Protein 5BRA (pdb70)

Organism: Brucella anthropi (strain ATCC 49188 / DSM 6882 / CCUG 24695 / JCM 21032 / LMG 3331 / NBRC 15819 / NCTC 12168 / Alc 37) (NCBI:txid439375)

Solvent-accessible surface area: 12702 Å² total

Nearest PDB structures (foldseek):
  3d02-assembly1_A  TM=9.211E-01  e=1.449E-25  Klebsiella pneumoniae subsp. pneumoniae MGH 78578
  7e7m-assembly4_D  TM=8.567E-01  e=1.282E-12  Streptococcus agalactiae
  3l49-assembly1_A  TM=7.925E-01  e=1.539E-12  Cereibacter sphaer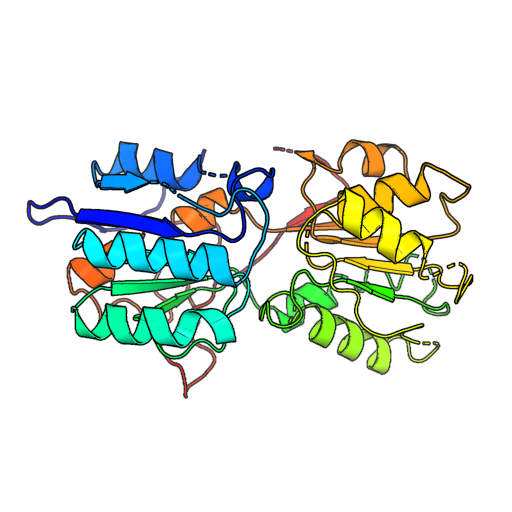oides 2.4.1
  4ry8-assembly1_C  TM=7.746E-01  e=5.521E-12  Pseudothermotoga lettingae TMO
  4ry8-assembly1_A  TM=8.017E-01  e=3.425E-11  Pseudothermotoga lettingae TMO

Secondary structure (DSSP, 8-state):
----SS------SS---EEEEE-S-TTSHHHH--HHHHHHHHHH--EE----SS--HHHHHHHHHHHHHHT-SEEEE--S-HHHHHHHHHHHHHTT-EEEEES-TT--SSSEEEESS-HHHHHHH--HHHH----S-BEEEESSS--S---HHHHHHHHHHHH----BSSSPEE-TT-HHHHHHHHHH---STT--EEEE---HHHHHHHHHHSSS-TTTSEEEEE--HHHHHHHHHTTS--EEEE--HHHHHH---HHHHHTT-TTTSSTT----STT-SS-B---SS-TTEEE----EEESS---

Foldseek 3Di:
DFDCPFFDDLQDDPDAFAEEEEEQADDDDQVVLLLQQVVLCVVHVHNYGDYHNAGDLVRSQVVLVVVLVVLGAEYEYAHLAQVSNLVSLQVCVVSVHAYEYELQQVRDSHLFYEYQADLLVQLCVLCVQCVLPLAWEEAEEDAHVRRNSLVSVVSNQVNSVVPRVNYHPDDYHHQNLDLVSLQVVVVVVVVRPTAQEYEYEHVNLLNQLVVQVPDDDQSRHEYEYADACVRHVVSLVVSSYPKHKFASVSLVSNVVVSSCVVVVVSVQQFFQRQRRGVSRGTWDQPDPVRRSYIDHHDIDMDSPRPD

InterPro domains:
  IPR025997 Periplasmic binding protein [PF13407] (45-301)
  IPR028082 Periplasmic binding protein-like I [SSF53822] (41-348)
  IPR050555 Bacterial Solute-Binding Protein 2 [PTHR30036] (1-345)

Sequence (307 aa):
TSKINKELITTANDKKYTIATVVKVDGIAWFDRRDGVDQFKADTGNDVWVGPSQADAAAQVQIVENLIAQGVDAIAIVPFSVEAVEPVLKKARERGIVVISHEASNIQNVDYDIEAFDNKAYGANLKELGKSGGKGKYVTTVGSLTSKSQEWIDGAVEYQKANFPESEATGRLETYDDANTDYNKLKEATAYPDITGILGAPPTSAGAGRLIAEGGLKGKVFFAGTGLVSVAGEYIKNDDVQYIQFWDPAVAGYANLAVAALEKKNDQIKAGLNLGLPGYESLLAPDAAKPNLLYGAGWVGVTKEND

Radius of gyration: 19.6 Å; Cα contacts (8 Å, |Δi|>4): 686; chains: 1; bounding box: 40×60×36 Å

Structure (mmCIF, N/CA/C/O backbone):
data_5BRA
#
_entry.id   5BRA
#
_cell.length_a   81.204
_cell.length_b   81.204
_cell.length_c   103.629
_cell.angle_alpha   90.000
_cell.angle_beta   90.000
_cell.angle_gamma   90.000
#
_symmetry.space_group_name_H-M   'P 41 21 2'
#
loop_
_entity.id
_entity.type
_entity.pdbx_description
1 polymer 'Putative periplasmic binding protein with substrate ribose'
2 water water
#
loop_
_atom_site.group_PDB
_atom_site.id
_atom_site.type_symbol
_atom_site.label_atom_id
_atom_site.label_alt_id
_atom_site.label_comp_id
_atom_site.label_asym_id
_atom_site.label_entity_id
_atom_site.label_seq_id
_atom_site.pdbx_PDB_ins_code
_atom_site.Cartn_x
_atom_site.Cartn_y
_atom_site.Cartn_z
_atom_site.occupancy
_atom_site.B_iso_or_equiv
_atom_site.auth_seq_id
_atom_site.auth_comp_id
_atom_site.auth_asym_id
_atom_site.auth_atom_id
_atom_site.pdbx_PDB_model_num
ATOM 1 N N . THR A 1 29 ? -22.619 28.123 9.003 1.00 53.12 27 THR A N 1
ATOM 2 C CA . THR A 1 29 ? -21.997 26.913 8.455 1.00 51.19 27 THR A CA 1
ATOM 3 C C . THR A 1 29 ? -20.842 27.234 7.551 1.00 45.12 27 THR A C 1
ATOM 4 O O . THR A 1 29 ? -19.997 26.391 7.277 1.00 48.79 27 THR A O 1
ATOM 8 N N . SER A 1 30 ? -20.847 28.457 7.052 1.00 36.34 28 SER A N 1
ATOM 9 C CA . SER A 1 30 ? -19.689 29.010 6.406 1.00 36.98 28 SER A CA 1
ATOM 10 C C . SER A 1 30 ? -18.921 29.801 7.466 1.00 53.32 28 SER A C 1
ATOM 11 O O . SER A 1 30 ? -19.497 30.656 8.143 1.00 55.86 28 SER A O 1
ATOM 14 N N . LYS A 1 31 ? -17.634 29.492 7.632 1.00 62.89 29 LYS A N 1
ATOM 15 C CA . LYS A 1 31 ? -16.792 30.156 8.634 1.00 61.15 29 LYS A CA 1
ATOM 16 C C . LYS A 1 31 ? -16.316 31.544 8.204 1.00 68.76 29 LYS A C 1
ATOM 17 O O . LYS A 1 31 ? -15.439 31.686 7.346 1.00 60.63 29 LYS A O 1
ATOM 23 N N . ILE A 1 32 ? -16.869 32.560 8.856 1.00 78.10 30 ILE A N 1
ATOM 24 C CA . ILE A 1 32 ? -16.798 33.935 8.376 1.00 79.10 30 ILE A CA 1
ATOM 25 C C . ILE A 1 32 ? -15.802 34.828 9.110 1.00 84.20 30 ILE A C 1
ATOM 26 O O . ILE A 1 32 ? -15.783 36.039 8.896 1.00 88.01 30 ILE A O 1
ATOM 31 N N . ASN A 1 33 ? -14.979 34.214 9.956 1.00 79.92 31 ASN A N 1
ATOM 32 C CA . ASN A 1 33 ? -14.031 34.901 10.841 1.00 68.58 31 ASN A CA 1
ATOM 33 C C . ASN A 1 33 ? -13.208 36.014 10.195 1.00 62.42 31 ASN A C 1
ATOM 34 O O . ASN A 1 33 ? -13.495 37.192 10.389 1.00 74.73 31 ASN A O 1
ATOM 39 N N . LYS A 1 34 ? -12.175 35.667 9.444 1.00 51.88 32 LYS A N 1
ATOM 40 C CA . LYS A 1 34 ? -11.608 36.653 8.543 1.00 45.05 32 LYS A CA 1
ATOM 41 C C . LYS A 1 34 ? -12.710 36.941 7.543 1.00 54.41 32 LYS A C 1
ATOM 42 O O . LYS A 1 34 ? -13.510 36.062 7.241 1.00 80.46 32 LYS A O 1
ATOM 44 N N . GLU A 1 35 ? -12.790 38.166 7.057 1.00 39.23 33 GLU A N 1
ATOM 45 C CA . GLU A 1 35 ? -13.796 38.519 6.067 1.00 34.28 33 GLU A CA 1
ATOM 46 C C . GLU A 1 35 ? -13.431 39.898 5.577 1.00 46.08 33 GLU A C 1
ATOM 47 O O . GLU A 1 35 ? -12.402 40.425 5.977 1.00 69.58 33 GLU A O 1
ATOM 49 N N . LEU A 1 36 ? -14.244 40.506 4.727 1.00 45.69 34 LEU A N 1
ATOM 50 C CA . LEU A 1 36 ? -13.869 41.820 4.217 1.00 51.29 34 LEU A CA 1
ATOM 51 C C . LEU A 1 36 ? -14.890 42.951 4.426 1.00 66.88 34 LEU A C 1
ATOM 52 O O . LEU A 1 36 ? -15.586 43.048 5.457 1.00 49.87 34 LEU A O 1
ATOM 57 N N . ILE A 1 37 ? -14.935 43.845 3.445 1.00 72.40 35 ILE A N 1
ATOM 58 C CA . ILE A 1 37 ? -15.998 44.820 3.398 1.00 59.33 35 ILE A CA 1
ATOM 59 C C . ILE A 1 37 ? -16.724 44.617 2.064 1.00 60.46 35 ILE A C 1
ATOM 60 O O . ILE A 1 37 ? -16.221 44.857 0.960 1.00 49.92 35 ILE A O 1
ATOM 65 N N . THR A 1 38 ? -17.891 44.014 2.232 1.00 58.63 36 THR A N 1
ATOM 66 C CA . THR A 1 38 ? -18.903 43.837 1.221 1.00 47.98 36 THR A CA 1
ATOM 67 C C . THR A 1 38 ? -20.034 44.706 1.690 1.00 60.45 36 THR A C 1
ATOM 68 O O . THR A 1 38 ? -21.136 44.222 1.912 1.00 67.22 36 THR A O 1
ATOM 72 N N . THR A 1 39 ? -19.761 45.986 1.879 1.00 64.75 37 THR A N 1
ATOM 73 C CA . THR A 1 39 ? -20.616 46.788 2.739 1.00 58.92 37 THR A CA 1
ATOM 74 C C . THR A 1 39 ? -21.281 47.964 2.070 1.00 63.59 37 THR A C 1
ATOM 75 O O . THR A 1 39 ? -20.802 48.452 1.037 1.00 64.12 37 THR A O 1
ATOM 79 N N . ALA A 1 40 ? -22.395 48.396 2.670 1.00 64.10 38 ALA A N 1
ATOM 80 C CA . ALA A 1 40 ? -22.866 49.769 2.522 1.00 66.86 38 ALA A CA 1
ATOM 81 C C . ALA A 1 40 ? -23.351 50.053 1.078 1.00 64.39 38 ALA A C 1
ATOM 82 O O . ALA A 1 40 ? -23.291 49.136 0.247 1.00 69.16 38 ALA A O 1
ATOM 84 N N . ASN A 1 41 ? -23.863 51.249 0.734 1.00 51.02 39 ASN A N 1
ATOM 85 C CA . ASN A 1 41 ? -24.079 52.430 1.569 1.00 45.72 39 ASN A CA 1
ATOM 86 C C . ASN A 1 41 ? -25.342 53.193 1.202 1.00 60.56 39 ASN A C 1
ATOM 87 O O . ASN A 1 41 ? -25.415 53.687 0.079 1.00 81.17 39 ASN A O 1
ATOM 89 N N . ASP A 1 42 ? -26.360 53.252 2.067 1.00 54.39 40 ASP A N 1
ATOM 90 C CA . ASP A 1 42 ? -26.570 52.325 3.177 1.00 57.00 40 ASP A CA 1
ATOM 91 C C . ASP A 1 42 ? -27.413 51.093 2.742 1.00 68.51 40 ASP A C 1
ATOM 92 O O . ASP A 1 42 ? -28.056 50.436 3.573 1.00 58.73 40 ASP A O 1
ATOM 94 N N . LYS A 1 43 ? -27.343 50.777 1.442 1.00 64.15 41 LYS A N 1
ATOM 95 C CA . LYS A 1 43 ? -28.289 49.920 0.707 1.00 47.85 41 LYS A CA 1
ATOM 96 C C . LYS A 1 43 ? -28.134 48.402 0.826 1.00 47.53 41 LYS A C 1
ATOM 97 O O . LYS A 1 43 ? -27.024 47.894 0.980 1.00 57.31 41 LYS A O 1
ATOM 103 N N . LYS A 1 44 ? -29.263 47.691 0.732 1.00 42.15 42 LYS A N 1
ATOM 104 C CA . LYS A 1 44 ? -29.291 46.242 0.469 1.00 40.54 42 LYS A CA 1
ATOM 105 C C . LYS A 1 44 ? -29.688 45.911 -0.999 1.00 61.16 42 LYS A C 1
ATOM 106 O O . LYS A 1 44 ? -30.546 46.580 -1.585 1.00 56.12 42 LYS A O 1
ATOM 112 N N . TYR A 1 45 ? -29.065 44.871 -1.571 1.00 58.42 43 TYR A N 1
ATOM 113 C CA . TYR A 1 45 ? -29.262 44.468 -2.978 1.00 44.23 43 TYR A CA 1
ATOM 114 C C . TYR A 1 45 ? -30.005 43.126 -3.128 1.00 43.70 43 TYR A C 1
ATOM 115 O O . TYR A 1 45 ? -29.970 42.283 -2.228 1.00 36.31 43 TYR A O 1
ATOM 124 N N . THR A 1 46 ? -30.662 42.934 -4.272 1.00 38.33 44 THR A N 1
ATOM 125 C CA . THR A 1 46 ? -31.415 41.708 -4.564 1.00 34.46 44 THR A CA 1
ATOM 126 C C . THR A 1 46 ? -30.657 40.783 -5.512 1.00 35.02 44 THR A C 1
ATOM 127 O O . THR A 1 46 ? -30.531 41.088 -6.697 1.00 29.72 44 THR A O 1
ATOM 131 N N . ILE A 1 47 ? -30.173 39.652 -4.992 1.00 39.98 45 ILE A N 1
ATOM 132 C CA . ILE A 1 47 ? -29.252 38.785 -5.732 1.00 38.08 45 ILE A CA 1
ATOM 133 C C . ILE A 1 47 ? -29.635 37.314 -5.747 1.00 37.33 45 ILE A C 1
ATOM 134 O O . ILE A 1 47 ? -29.592 36.629 -4.727 1.00 37.97 45 ILE A O 1
ATOM 139 N N . ALA A 1 48 ? -29.950 36.821 -6.935 1.00 29.14 46 ALA A N 1
ATOM 140 C CA . ALA A 1 48 ? -30.420 35.458 -7.077 1.00 27.77 46 ALA A CA 1
ATOM 141 C C . ALA A 1 48 ? -29.292 34.515 -7.451 1.00 34.93 46 ALA A C 1
ATOM 142 O O . ALA A 1 48 ? -28.436 34.837 -8.278 1.00 43.37 46 ALA A O 1
ATOM 144 N N . THR A 1 49 ? -29.304 33.341 -6.842 1.00 25.71 47 THR A N 1
ATOM 145 C CA . THR A 1 49 ? -28.346 32.329 -7.191 1.00 28.00 47 THR A CA 1
ATOM 146 C C . THR A 1 49 ? -29.023 31.239 -8.010 1.00 37.65 47 THR A C 1
ATOM 147 O O . THR A 1 49 ? -29.916 30.531 -7.529 1.00 35.02 47 THR A O 1
ATOM 151 N N . VAL A 1 50 ? -28.584 31.130 -9.261 1.00 36.33 48 VAL A N 1
ATOM 152 C CA . VAL A 1 50 ? -29.151 30.200 -10.226 1.00 25.09 48 VAL A CA 1
ATOM 153 C C . VAL A 1 50 ? -28.269 29.000 -10.403 1.00 23.63 48 VAL A C 1
ATOM 154 O O . VAL A 1 50 ? -27.149 29.131 -10.872 1.00 38.50 48 VAL A O 1
ATOM 158 N N . VAL A 1 51 ? -28.775 27.826 -10.054 1.00 18.28 49 VAL A N 1
ATOM 159 C CA . VAL A 1 51 ? -27.941 26.633 -10.004 1.00 16.67 49 VAL A CA 1
ATOM 160 C C . VAL A 1 51 ? -28.385 25.536 -10.964 1.00 16.38 49 VAL A C 1
ATOM 161 O O . VAL A 1 51 ? -29.486 25.594 -11.488 1.00 22.30 49 VAL A O 1
ATOM 165 N N . LYS A 1 52 ? -27.522 24.546 -11.189 1.00 16.13 50 LYS A N 1
ATOM 166 C CA . LYS A 1 52 ? -27.778 23.456 -12.140 1.00 17.16 50 LYS A CA 1
ATOM 167 C C . LYS A 1 52 ? -29.127 22.764 -11.942 1.00 23.23 50 LYS A C 1
ATOM 168 O O . LYS A 1 52 ? -29.859 22.515 -12.902 1.00 27.62 50 LYS A O 1
ATOM 174 N N . VAL A 1 53 ? -29.441 22.468 -10.686 1.00 28.71 51 VAL A N 1
ATOM 175 C CA . VAL A 1 53 ? -30.628 21.707 -10.309 1.00 34.16 51 VAL A CA 1
ATOM 176 C C . VAL A 1 53 ? -30.930 21.855 -8.819 1.00 33.06 51 VAL A C 1
ATOM 177 O O . VAL A 1 53 ? -30.032 21.760 -7.984 1.00 19.84 51 VAL A O 1
ATOM 181 N N . ASP A 1 54 ? -32.191 22.098 -8.481 1.00 34.45 52 ASP A N 1
ATOM 182 C CA . ASP A 1 54 ? -32.562 22.199 -7.079 1.00 34.68 52 ASP A CA 1
ATOM 183 C C . ASP A 1 54 ? -33.132 20.866 -6.612 1.00 37.18 52 ASP A C 1
ATOM 184 O O . ASP A 1 54 ? -34.194 20.461 -7.060 1.00 51.29 52 ASP A O 1
ATOM 189 N N . GLY A 1 55 ? -32.429 20.169 -5.730 1.00 28.58 53 GLY A N 1
ATOM 190 C CA . GLY A 1 55 ? -32.829 18.815 -5.409 1.00 25.53 53 GLY A CA 1
ATOM 191 C C . GLY A 1 55 ? -31.777 17.922 -4.782 1.00 34.99 53 GLY A C 1
ATOM 192 O O . GLY A 1 55 ? -32.114 16.951 -4.108 1.00 52.68 53 GLY A O 1
ATOM 193 N N . ILE A 1 56 ? -30.505 18.231 -4.985 1.00 23.15 54 ILE A N 1
ATOM 194 C CA . ILE A 1 56 ? -29.470 17.305 -4.556 1.00 27.17 54 ILE A CA 1
ATOM 195 C C . ILE A 1 56 ? -28.458 17.911 -3.615 1.00 29.90 54 ILE A C 1
ATOM 196 O O . ILE A 1 56 ? -28.287 19.128 -3.567 1.00 27.98 54 ILE A O 1
ATOM 201 N N . ALA A 1 57 ? -27.776 17.024 -2.899 1.00 35.68 55 ALA A N 1
ATOM 202 C CA . ALA A 1 57 ? -26.904 17.373 -1.789 1.00 34.93 55 ALA A CA 1
ATOM 203 C C . ALA A 1 57 ? -26.040 18.593 -2.055 1.00 45.29 55 ALA A C 1
ATOM 204 O O . ALA A 1 57 ? -25.942 19.479 -1.212 1.00 49.95 55 ALA A O 1
ATOM 206 N N . TRP A 1 58 ? -25.424 18.634 -3.230 1.00 39.27 56 TRP A N 1
ATOM 207 C CA . TRP A 1 58 ? -24.500 19.706 -3.572 1.00 26.34 56 TRP A CA 1
ATOM 208 C C . TRP A 1 58 ? -25.131 21.067 -3.381 1.00 26.25 56 TRP A C 1
ATOM 209 O O . TRP A 1 58 ? -24.580 21.937 -2.722 1.00 32.75 56 TRP A O 1
ATOM 220 N N . PHE A 1 59 ? -26.305 21.255 -3.952 1.00 20.55 57 PHE A N 1
ATOM 221 C CA . PHE A 1 59 ? -26.857 22.584 -3.953 1.00 18.38 57 PHE A CA 1
ATOM 222 C C . PHE A 1 59 ? -27.723 22.812 -2.752 1.00 23.54 57 PHE A C 1
ATOM 223 O O . PHE A 1 59 ? -28.021 23.957 -2.415 1.00 27.27 57 PHE A O 1
ATOM 231 N N . ASP A 1 60 ? -28.096 21.741 -2.068 1.00 21.32 58 ASP A N 1
ATOM 232 C CA . ASP A 1 60 ? -28.694 21.953 -0.766 1.00 23.45 58 ASP A CA 1
ATOM 233 C C . ASP A 1 60 ? -27.617 22.622 0.069 1.00 28.04 58 ASP A C 1
ATOM 234 O O . ASP A 1 60 ? -27.853 23.657 0.688 1.00 28.35 58 ASP A O 1
ATOM 239 N N . ARG A 1 61 ? -26.419 22.047 0.026 1.00 30.45 59 ARG A N 1
ATOM 240 C CA . ARG A 1 61 ? -25.266 22.547 0.771 1.00 27.90 59 ARG A CA 1
ATOM 241 C C . ARG A 1 61 ? -24.899 23.969 0.396 1.00 28.00 59 ARG A C 1
ATOM 242 O O . ARG A 1 61 ? -24.484 24.745 1.251 1.00 24.92 59 ARG A O 1
ATOM 258 N N . ARG A 1 63 ? -27.151 26.016 -0.604 1.00 42.76 61 ARG A N 1
ATOM 259 C CA . ARG A 1 63 ? -28.267 26.829 -0.116 1.00 46.67 61 ARG A CA 1
ATOM 260 C C . ARG A 1 63 ? -28.011 27.323 1.298 1.00 42.47 61 ARG A C 1
ATOM 261 O O . ARG A 1 63 ? -28.336 28.464 1.616 1.00 52.78 61 ARG A O 1
ATOM 269 N N . ASP A 1 64 ? -27.422 26.476 2.140 1.00 28.99 62 ASP A N 1
ATOM 270 C CA . ASP A 1 64 ? -27.061 26.906 3.487 1.00 30.88 62 ASP A CA 1
ATOM 271 C C . ASP A 1 64 ? -26.163 28.125 3.372 1.00 41.57 62 ASP A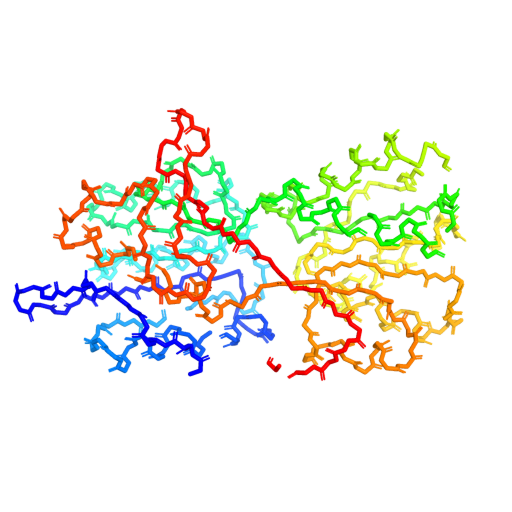 C 1
ATOM 272 O O . ASP A 1 64 ? -26.373 29.121 4.059 1.00 62.40 62 ASP A O 1
ATOM 277 N N . GLY A 1 65 ? -25.196 28.056 2.462 1.00 36.04 63 GLY A N 1
ATOM 278 C CA . GLY A 1 65 ? -24.327 29.180 2.168 1.00 33.35 63 GLY A CA 1
ATOM 279 C C . GLY A 1 65 ? -25.037 30.472 1.800 1.00 30.07 63 GLY A C 1
ATOM 280 O O . GLY A 1 65 ? -24.845 31.484 2.462 1.00 22.19 63 GLY A O 1
ATOM 281 N N . VAL A 1 66 ? -25.852 30.443 0.748 1.00 37.60 64 VAL A N 1
ATOM 282 C CA . VAL A 1 66 ? -26.586 31.633 0.302 1.00 38.79 64 VAL A CA 1
ATOM 283 C C . VAL A 1 66 ? -27.476 32.216 1.386 1.00 40.34 64 VAL A C 1
ATOM 284 O O . VAL A 1 66 ? -27.604 33.431 1.523 1.00 42.45 64 VAL A O 1
ATOM 288 N N . ASP A 1 67 ? -28.094 31.340 2.160 1.00 41.75 65 ASP A N 1
ATOM 289 C CA . ASP A 1 67 ? -28.986 31.792 3.206 1.00 48.01 65 ASP A CA 1
ATOM 290 C C . ASP A 1 67 ? -28.208 32.470 4.341 1.00 44.93 65 ASP A C 1
ATOM 291 O O . ASP A 1 67 ? -28.550 33.580 4.732 1.00 39.03 65 ASP A O 1
ATOM 296 N N . GLN A 1 68 ? -27.150 31.834 4.841 1.00 42.33 66 GLN A N 1
ATOM 297 C CA . GLN A 1 68 ? -26.269 32.476 5.829 1.00 35.44 66 GLN A CA 1
ATOM 298 C C . GLN A 1 68 ? -25.811 33.855 5.372 1.00 44.12 66 GLN A C 1
ATOM 299 O O . GLN A 1 68 ? -25.686 34.770 6.172 1.00 56.86 66 GLN A O 1
ATOM 305 N N . PHE A 1 69 ? -25.559 34.001 4.082 1.00 40.04 67 PHE A N 1
ATOM 306 C CA . PHE A 1 69 ? -25.163 35.285 3.537 1.00 36.48 67 PHE A CA 1
ATOM 307 C C . PHE A 1 69 ? -26.268 36.285 3.781 1.00 38.03 67 PHE A C 1
ATOM 308 O O . PHE A 1 69 ? -25.990 37.446 4.069 1.00 44.59 67 PHE A O 1
ATOM 316 N N . LYS A 1 70 ? -27.519 35.830 3.672 1.00 37.30 68 LYS A N 1
ATOM 317 C CA . LYS A 1 70 ? -28.686 36.704 3.869 1.00 41.83 68 LYS A CA 1
ATOM 318 C C . LYS A 1 70 ? -28.814 37.130 5.331 1.00 42.16 68 LYS A C 1
ATOM 319 O O . LYS A 1 70 ? -29.096 38.288 5.630 1.00 46.87 68 LYS A O 1
ATOM 325 N N . ALA A 1 71 ? -28.605 36.183 6.237 1.00 36.72 69 ALA A N 1
ATOM 326 C CA . ALA A 1 71 ? -28.476 36.487 7.658 1.00 37.20 69 ALA A CA 1
ATOM 327 C C . ALA A 1 71 ? -27.443 37.594 7.924 1.00 49.40 69 ALA A C 1
ATOM 328 O O . ALA A 1 71 ? -27.749 38.604 8.556 1.00 68.04 69 ALA A O 1
ATOM 330 N N . ASP A 1 72 ? -26.230 37.407 7.422 1.00 41.98 70 ASP A N 1
ATOM 331 C CA . ASP A 1 72 ? -25.117 38.285 7.750 1.00 50.59 70 ASP A CA 1
ATOM 332 C C . ASP A 1 72 ? -25.109 39.612 6.999 1.00 47.29 70 ASP A C 1
ATOM 333 O O . ASP A 1 72 ? -24.242 40.455 7.250 1.00 46.59 70 ASP A O 1
ATOM 338 N N . THR A 1 73 ? -26.052 39.799 6.077 1.00 41.46 71 THR A N 1
ATOM 339 C CA . THR A 1 73 ? -26.031 40.990 5.224 1.00 46.72 71 THR A CA 1
ATOM 340 C C . THR A 1 73 ? -27.393 41.650 5.047 1.00 47.00 71 THR A C 1
ATOM 341 O O . THR A 1 73 ? -27.471 42.852 4.811 1.00 64.63 71 THR A O 1
ATOM 345 N N . GLY A 1 74 ? -28.463 40.871 5.135 1.00 38.83 72 GLY A N 1
ATOM 346 C CA . GLY A 1 74 ? -29.796 41.414 4.957 1.00 33.82 72 GLY A CA 1
ATOM 347 C C . GLY A 1 74 ? -30.107 41.790 3.522 1.00 41.47 72 GLY A C 1
ATOM 348 O O . GLY A 1 74 ? -31.024 42.572 3.251 1.00 49.91 72 GLY A O 1
ATOM 349 N N . ASN A 1 75 ? -29.334 41.234 2.596 1.00 42.85 73 ASN A N 1
ATOM 350 C CA . ASN A 1 75 ? -29.608 41.397 1.175 1.00 40.55 73 ASN A CA 1
ATOM 351 C C . ASN A 1 75 ? -30.675 40.417 0.716 1.00 49.63 73 ASN A C 1
ATOM 352 O O . ASN A 1 75 ? -30.797 39.329 1.275 1.00 44.24 73 ASN A O 1
ATOM 357 N N . ASP A 1 76 ? -31.442 40.795 -0.302 1.00 57.67 74 ASP A N 1
ATOM 358 C CA . ASP A 1 76 ? -32.477 39.908 -0.809 1.00 59.90 74 ASP A CA 1
ATOM 359 C C . ASP A 1 76 ? -31.889 38.839 -1.716 1.00 56.57 74 ASP A C 1
ATOM 360 O O . ASP A 1 76 ? -31.893 38.964 -2.941 1.00 59.90 74 ASP A O 1
ATOM 365 N N . VAL A 1 77 ? -31.396 37.778 -1.093 1.00 44.92 75 VAL A N 1
ATOM 366 C CA . VAL A 1 77 ? -30.793 36.692 -1.816 1.00 38.16 75 VAL A CA 1
ATOM 367 C C . VAL A 1 77 ? -31.611 35.427 -1.637 1.00 41.20 75 VAL A C 1
ATOM 368 O O . VAL A 1 77 ? -32.313 35.273 -0.635 1.00 44.36 75 VAL A O 1
ATOM 372 N N . TRP A 1 78 ? -31.531 34.549 -2.635 1.00 38.72 76 TRP A N 1
ATOM 373 C CA . TRP A 1 78 ? -32.121 33.223 -2.570 1.00 31.16 76 TRP A CA 1
ATOM 374 C C . TRP A 1 78 ? -31.587 32.348 -3.692 1.00 36.15 76 TRP A C 1
ATOM 375 O O . TRP A 1 78 ? -30.947 32.832 -4.631 1.00 36.48 76 TRP A O 1
ATOM 394 N N . VAL A 1 80 ? -32.340 29.374 -6.658 1.00 24.97 78 VAL A N 1
ATOM 395 C CA . VAL A 1 80 ? -33.358 28.775 -7.520 1.00 23.63 78 VAL A CA 1
ATOM 396 C C . VAL A 1 80 ? -32.744 27.925 -8.629 1.00 25.40 78 VAL A C 1
ATOM 397 O O . VAL A 1 80 ? -31.666 28.229 -9.144 1.00 36.47 78 VAL A O 1
ATOM 401 N N . GLY A 1 81 ? -33.424 26.843 -8.978 1.00 18.38 79 GLY A N 1
ATOM 402 C CA . GLY A 1 81 ? -32.938 25.954 -10.014 1.00 19.82 79 GLY A CA 1
ATOM 403 C C . GLY A 1 81 ? -34.035 25.060 -10.559 1.00 26.11 79 GLY A C 1
ATOM 404 O O . GLY A 1 81 ? -35.126 25.014 -10.009 1.00 32.52 79 GLY A O 1
ATOM 405 N N . PRO A 1 82 ? -33.758 24.369 -11.671 1.00 28.56 80 PRO A N 1
ATOM 406 C CA . PRO A 1 82 ? -34.636 23.376 -12.288 1.00 20.83 80 PRO A CA 1
ATOM 407 C C . PRO A 1 82 ? -34.973 22.217 -11.365 1.00 32.12 80 PRO A C 1
ATOM 408 O O . PRO A 1 82 ? -34.159 21.797 -10.547 1.00 31.16 80 PRO A O 1
ATOM 412 N N . SER A 1 83 ? -36.191 21.716 -11.502 1.00 42.85 81 SER A N 1
ATOM 413 C CA . SER A 1 83 ? -36.647 20.556 -10.759 1.00 44.63 81 SER A CA 1
ATOM 414 C C . SER A 1 83 ? -35.766 19.372 -11.137 1.00 39.80 81 SER A C 1
ATOM 415 O O . SER A 1 83 ? -35.329 18.598 -10.282 1.00 30.11 81 SER A O 1
ATOM 418 N N . GLN A 1 84 ? -35.500 19.262 -12.434 1.00 48.34 82 GLN A N 1
ATOM 419 C CA . GLN A 1 84 ? -34.551 18.300 -12.979 1.00 52.89 82 GLN A CA 1
ATOM 420 C C . GLN A 1 84 ? -33.599 19.048 -13.916 1.00 50.67 82 GLN A C 1
ATOM 421 O O . GLN A 1 84 ? -34.010 19.988 -14.602 1.00 55.16 82 GLN A O 1
ATOM 427 N N . ALA A 1 85 ? -32.337 18.624 -13.949 1.00 48.24 83 ALA A N 1
ATOM 428 C CA . ALA A 1 85 ? -31.278 19.333 -14.689 1.00 47.37 83 ALA A CA 1
ATOM 429 C C . ALA A 1 85 ? -31.548 19.476 -16.180 1.00 43.14 83 ALA A C 1
ATOM 430 O O . ALA A 1 85 ? -31.603 18.481 -16.910 1.00 46.75 83 ALA A O 1
ATOM 432 N N . ASP A 1 86 ? -31.690 20.715 -16.634 1.00 35.93 84 ASP A N 1
ATOM 433 C CA . ASP A 1 86 ? -32.034 20.964 -18.029 1.00 49.46 84 ASP A CA 1
ATOM 434 C C . ASP A 1 86 ? -31.442 22.267 -18.522 1.00 46.79 84 ASP A C 1
ATOM 435 O O . ASP A 1 86 ? -31.563 23.300 -17.859 1.00 44.68 84 ASP A O 1
ATOM 440 N N . ALA A 1 87 ? -30.814 22.219 -19.690 1.00 34.13 85 ALA A N 1
ATOM 441 C CA . ALA A 1 87 ? -30.317 23.439 -20.301 1.00 36.69 85 ALA A CA 1
ATOM 442 C C . ALA A 1 87 ? -31.408 24.520 -20.360 1.00 47.11 85 ALA A C 1
ATOM 443 O O . ALA A 1 87 ? -31.198 25.627 -19.882 1.00 51.59 85 ALA A O 1
ATOM 445 N N . ALA A 1 88 ? -32.577 24.192 -20.905 1.00 51.26 86 ALA A N 1
ATOM 446 C CA . ALA A 1 88 ? -33.627 25.197 -21.116 1.00 52.61 86 ALA A CA 1
ATOM 447 C C . ALA A 1 88 ? -34.282 25.716 -19.838 1.00 52.81 86 ALA A C 1
ATOM 448 O O . ALA A 1 88 ? -34.839 26.815 -19.828 1.00 41.78 86 ALA A O 1
ATOM 450 N N . ALA A 1 89 ? -34.240 24.931 -18.767 1.00 53.87 87 ALA A N 1
ATOM 451 C CA . ALA A 1 89 ? -34.883 25.361 -17.536 1.00 41.45 87 ALA A CA 1
ATOM 452 C C . ALA A 1 89 ? -34.081 26.487 -16.890 1.00 48.21 87 ALA A C 1
ATOM 453 O O . ALA A 1 89 ? -34.659 27.476 -16.434 1.00 54.79 87 ALA A O 1
ATOM 455 N N . GLN A 1 90 ? -32.756 26.353 -16.867 1.00 40.66 88 GLN A N 1
ATOM 456 C CA . GLN A 1 90 ? -31.896 27.441 -16.391 1.00 32.65 88 GLN A CA 1
ATOM 457 C C . GLN A 1 90 ? -32.077 28.727 -17.196 1.00 31.23 88 GLN A C 1
ATOM 458 O O . GLN A 1 90 ? -32.103 29.828 -16.650 1.00 34.92 88 GLN A O 1
ATOM 464 N N . VAL A 1 91 ? -32.197 28.577 -18.501 1.00 31.34 89 VAL A N 1
ATOM 465 C CA . VAL A 1 91 ? -32.404 29.713 -19.370 1.00 33.60 89 VAL A CA 1
ATOM 466 C C . VAL A 1 91 ? -33.679 30.426 -18.982 1.00 35.31 89 VAL A C 1
ATOM 467 O O . VAL A 1 91 ? -33.709 31.646 -18.839 1.00 43.66 89 VAL A O 1
ATOM 471 N N . GLN A 1 92 ? -34.733 29.649 -18.802 1.00 34.68 90 GLN A N 1
ATOM 472 C CA . GLN A 1 92 ? -36.010 30.212 -18.410 1.00 51.61 90 GLN A CA 1
ATOM 473 C C . GLN A 1 92 ? -35.869 30.981 -17.097 1.00 51.57 90 GLN A C 1
ATOM 474 O O . GLN A 1 92 ? -36.256 32.142 -17.004 1.00 46.17 90 GLN A O 1
ATOM 480 N N . ILE A 1 93 ? -35.296 30.326 -16.095 1.00 44.63 91 ILE A N 1
ATOM 481 C CA . ILE A 1 93 ? -35.088 30.937 -14.790 1.00 32.17 91 ILE A CA 1
ATOM 482 C C . ILE A 1 93 ? -34.448 32.319 -14.868 1.00 31.40 91 ILE A C 1
ATOM 483 O O . ILE A 1 93 ? -34.906 33.269 -14.219 1.00 31.82 91 ILE A O 1
ATOM 488 N N . VAL A 1 94 ? -33.403 32.439 -15.678 1.00 19.84 92 VAL A N 1
ATOM 489 C CA . VAL A 1 94 ? -32.716 33.711 -15.798 1.00 24.33 92 VAL A CA 1
ATOM 490 C C . VAL A 1 94 ? -33.626 34.740 -16.437 1.00 38.97 92 VAL A C 1
ATOM 491 O O . VAL A 1 94 ? -33.560 35.936 -16.124 1.00 43.69 92 VAL A O 1
ATOM 495 N N . GLU A 1 95 ? -34.487 34.264 -17.329 1.00 39.74 93 GLU A N 1
ATOM 496 C CA . GLU A 1 95 ? -35.448 35.143 -17.964 1.00 41.57 93 GLU A CA 1
ATOM 497 C C . GLU A 1 95 ? -36.349 35.748 -16.906 1.00 40.40 93 GLU A C 1
ATOM 498 O O . GLU A 1 95 ? -36.480 36.962 -16.858 1.00 40.53 93 GLU A O 1
ATOM 504 N N . ASN A 1 96 ? -36.940 34.899 -16.057 1.00 38.88 94 ASN A N 1
ATOM 505 C CA . ASN A 1 96 ? -37.744 35.346 -14.916 1.00 24.81 94 ASN A CA 1
ATOM 506 C C . ASN A 1 96 ? -37.006 36.442 -14.211 1.00 35.74 94 ASN A C 1
ATOM 507 O O . ASN A 1 96 ? -37.542 37.509 -13.978 1.00 43.74 94 ASN A O 1
ATOM 512 N N . LEU A 1 97 ? -35.749 36.168 -13.888 1.00 42.84 95 LEU A N 1
ATOM 513 C CA . LEU A 1 97 ? -34.945 37.118 -13.138 1.00 41.08 95 LEU A CA 1
ATOM 514 C C . LEU A 1 97 ? -34.755 38.406 -13.900 1.00 41.13 95 LEU A C 1
ATOM 515 O O . LEU A 1 97 ? -34.706 39.473 -13.298 1.00 45.52 95 LEU A O 1
ATOM 520 N N . ILE A 1 98 ? -34.665 38.313 -15.221 1.00 34.85 96 ILE A N 1
ATOM 521 C CA . ILE A 1 98 ? -34.622 39.521 -16.023 1.00 40.61 96 ILE A CA 1
ATOM 522 C C . ILE A 1 98 ? -35.886 40.337 -15.795 1.00 38.57 96 ILE A C 1
ATOM 523 O O . ILE A 1 98 ? -35.825 41.543 -15.576 1.00 40.56 96 ILE A O 1
ATOM 528 N N . ALA A 1 99 ? -37.028 39.657 -15.818 1.00 34.07 97 ALA A N 1
ATOM 529 C CA . ALA A 1 99 ? -38.331 40.310 -15.715 1.00 32.87 97 ALA A CA 1
ATOM 530 C C . ALA A 1 99 ? -38.521 41.029 -14.388 1.00 43.90 97 ALA A C 1
ATOM 531 O O . ALA A 1 99 ? -39.299 41.972 -14.317 1.00 49.18 97 ALA A O 1
ATOM 533 N N . GLN A 1 100 ? -37.803 40.591 -13.353 1.00 52.38 98 GLN A N 1
ATOM 534 C CA . GLN A 1 100 ? -37.972 41.127 -12.000 1.00 46.95 98 GLN A CA 1
ATOM 535 C C . GLN A 1 100 ? -37.087 42.331 -11.727 1.00 55.17 98 GLN A C 1
ATOM 536 O O . GLN A 1 100 ? -37.223 42.987 -10.694 1.00 59.84 98 GLN A O 1
ATOM 542 N N . GLY A 1 101 ? -36.165 42.612 -12.637 1.00 52.13 99 GLY A N 1
ATOM 543 C CA . GLY A 1 101 ? -35.235 43.698 -12.420 1.00 52.62 99 GLY A CA 1
ATOM 544 C C . GLY A 1 101 ? -34.451 43.482 -11.145 1.00 44.61 99 GLY A C 1
ATOM 545 O O . GLY A 1 101 ? -34.231 44.408 -10.361 1.00 55.75 99 GLY A O 1
ATOM 546 N N . VAL A 1 102 ? -34.060 42.234 -10.931 1.00 34.27 100 VAL A N 1
ATOM 547 C CA . VAL A 1 102 ? -33.101 41.880 -9.896 1.00 40.36 100 VAL A CA 1
ATOM 548 C C . VAL A 1 102 ? -31.800 42.693 -10.049 1.00 55.19 100 VAL A C 1
ATOM 549 O O . VAL A 1 102 ? -31.525 43.248 -11.119 1.00 53.47 100 VAL A O 1
ATOM 553 N N . ASP A 1 103 ? -31.000 42.772 -8.988 1.00 56.07 101 ASP A N 1
ATOM 554 C CA . ASP A 1 103 ? -29.754 43.533 -9.053 1.00 46.44 101 ASP A CA 1
ATOM 555 C C . ASP A 1 103 ? -28.601 42.698 -9.628 1.00 51.02 101 ASP A C 1
ATOM 556 O O . ASP A 1 103 ? -27.861 43.155 -10.506 1.00 52.04 101 ASP A O 1
ATOM 561 N N . ALA A 1 104 ? -28.456 41.468 -9.150 1.00 59.02 102 ALA A N 1
ATOM 562 C CA . ALA A 1 104 ? -27.385 40.605 -9.640 1.00 52.54 102 ALA A CA 1
ATOM 563 C C . ALA A 1 104 ? -27.875 39.211 -9.969 1.00 42.98 102 ALA A C 1
ATOM 564 O O . ALA A 1 104 ? -28.949 38.797 -9.535 1.00 39.64 102 ALA A O 1
ATOM 566 N N . ILE A 1 105 ? -27.069 38.496 -10.744 1.00 28.99 103 ILE A N 1
ATOM 567 C CA . ILE A 1 105 ? -27.288 37.079 -10.966 1.00 23.21 103 ILE A CA 1
ATOM 568 C C . ILE A 1 105 ? -26.022 36.307 -10.670 1.00 24.25 103 ILE A C 1
ATOM 569 O O . ILE A 1 105 ? -24.937 36.689 -11.105 1.00 23.73 103 ILE A O 1
ATOM 574 N N . ALA A 1 106 ? -26.166 35.232 -9.908 1.00 22.04 104 ALA A N 1
ATOM 575 C CA . ALA A 1 106 ? -25.049 34.362 -9.585 1.00 28.20 104 ALA A CA 1
ATOM 576 C C . ALA A 1 106 ? -25.362 32.970 -10.105 1.00 34.24 104 ALA A C 1
ATOM 577 O O . ALA A 1 106 ? -26.256 32.283 -9.602 1.00 38.14 104 ALA A O 1
ATOM 579 N N . ILE A 1 107 ? -24.625 32.539 -11.111 1.00 21.37 105 ILE A N 1
ATOM 580 C CA . ILE A 1 107 ? -25.028 31.328 -11.777 1.00 17.52 105 ILE A CA 1
ATOM 581 C C . ILE A 1 107 ? -23.913 30.301 -11.883 1.00 17.25 105 ILE A C 1
ATOM 582 O O . ILE A 1 107 ? -22.752 30.633 -12.108 1.00 34.88 105 ILE A O 1
ATOM 587 N N . VAL A 1 108 ? -24.299 29.054 -11.643 1.00 16.98 106 VAL A N 1
ATOM 588 C CA . VAL A 1 108 ? -23.459 27.882 -11.786 1.00 18.64 106 VAL A CA 1
ATOM 589 C C . VAL A 1 108 ? -24.006 27.088 -12.947 1.00 32.50 106 VAL A C 1
ATOM 590 O O . VAL A 1 108 ? -24.844 26.206 -12.752 1.00 38.74 106 VAL A O 1
ATOM 594 N N . PRO A 1 109 ? -23.552 27.420 -14.164 1.00 24.74 107 PRO A N 1
ATOM 595 C CA . PRO A 1 109 ? -24.198 27.006 -15.403 1.00 21.45 107 PRO A CA 1
ATOM 596 C C . PRO A 1 109 ? -24.142 25.515 -15.646 1.00 26.46 107 PRO A C 1
ATOM 597 O O . PRO A 1 109 ? -23.085 24.912 -15.462 1.00 31.70 107 PRO A O 1
ATOM 601 N N . PHE A 1 110 ? -25.269 24.939 -16.056 1.00 25.37 108 PHE A N 1
ATOM 602 C CA . PHE A 1 110 ? -25.313 23.535 -16.459 1.00 27.78 108 PHE A CA 1
ATOM 603 C C . PHE A 1 110 ? -24.724 23.333 -17.836 1.00 32.81 108 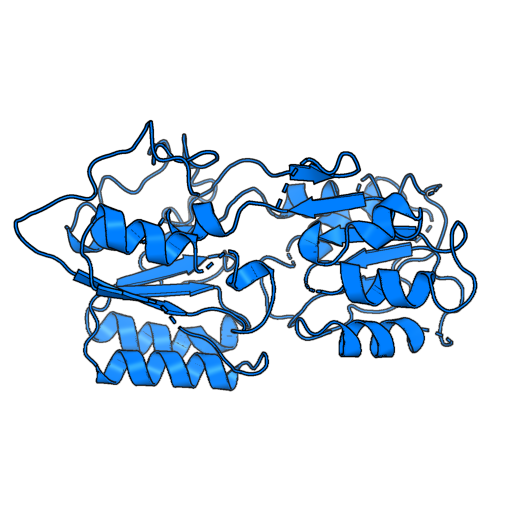PHE A C 1
ATOM 604 O O . PHE A 1 110 ? -24.017 22.369 -18.085 1.00 29.45 108 PHE A O 1
ATOM 612 N N . SER A 1 111 ? -25.059 24.254 -18.727 1.00 37.91 109 SER A N 1
ATOM 613 C CA . SER A 1 111 ? -24.509 24.311 -20.068 1.00 28.54 109 SER A CA 1
ATOM 614 C C . SER A 1 111 ? -24.190 25.747 -20.382 1.00 20.92 109 SER A C 1
ATOM 615 O O . SER A 1 111 ? -25.087 26.554 -20.547 1.00 32.69 109 SER A O 1
ATOM 618 N N . VAL A 1 112 ? -22.912 26.063 -20.488 1.00 22.18 110 VAL A N 1
ATOM 619 C CA . VAL A 1 112 ? -22.475 27.431 -20.734 1.00 24.29 110 VAL A CA 1
ATOM 620 C C . VAL A 1 112 ? -22.948 28.023 -22.072 1.00 36.56 110 VAL A C 1
ATOM 621 O O . VAL A 1 112 ? -23.416 29.161 -22.127 1.00 35.80 110 VAL A O 1
ATOM 625 N N . GLU A 1 113 ? -22.827 27.249 -23.145 1.00 50.22 111 GLU A N 1
ATOM 626 C CA . GLU A 1 113 ? -23.311 27.686 -24.452 1.00 52.58 111 GLU A CA 1
ATOM 627 C C . GLU A 1 113 ? -24.764 28.092 -24.369 1.00 51.34 111 GLU A C 1
ATOM 628 O O . GLU A 1 113 ? -25.176 29.051 -25.008 1.00 62.47 111 GLU A O 1
ATOM 634 N N . ALA A 1 114 ? -25.538 27.366 -23.568 1.00 41.71 112 ALA A N 1
ATOM 635 C CA . ALA A 1 114 ? -26.980 27.590 -23.514 1.00 34.83 112 ALA A CA 1
ATOM 636 C C . ALA A 1 114 ? -27.366 28.908 -22.858 1.00 30.26 112 ALA A C 1
ATOM 637 O O . ALA A 1 114 ? -28.419 29.456 -23.157 1.00 35.61 112 ALA A O 1
ATOM 639 N N . VAL A 1 115 ? -26.544 29.436 -21.965 1.00 27.29 113 VAL A N 1
ATOM 640 C CA . VAL A 1 115 ? -27.011 30.602 -21.228 1.00 29.88 113 VAL A CA 1
ATOM 641 C C . VAL A 1 115 ? -26.317 31.893 -21.624 1.00 41.95 113 VAL A C 1
ATOM 642 O O . VAL A 1 115 ? -26.745 32.962 -21.207 1.00 45.86 113 VAL A O 1
ATOM 646 N N . GLU A 1 116 ? -25.262 31.814 -22.427 1.00 51.24 114 GLU A N 1
ATOM 647 C CA . GLU A 1 116 ? -24.528 33.031 -22.796 1.00 51.33 114 GLU A CA 1
ATOM 648 C C . GLU A 1 116 ? -25.416 34.129 -23.430 1.00 39.62 114 GLU A C 1
ATOM 649 O O . GLU A 1 116 ? -25.204 35.307 -23.154 1.00 40.15 114 GLU A O 1
ATOM 655 N N . PRO A 1 117 ? -26.414 33.755 -24.262 1.00 32.01 115 PRO A N 1
ATOM 656 C CA . PRO A 1 117 ? -27.391 34.747 -24.756 1.00 31.14 115 PRO A CA 1
ATOM 657 C C . PRO A 1 117 ? -28.195 35.507 -23.684 1.00 38.27 115 PRO A C 1
ATOM 658 O O . PRO A 1 117 ? -28.139 36.736 -23.582 1.00 41.13 115 PRO A O 1
ATOM 662 N N . VAL A 1 118 ? -28.967 34.774 -22.898 1.00 35.10 116 VAL A N 1
ATOM 663 C CA . VAL A 1 118 ? -29.813 35.397 -21.898 1.00 39.65 116 VAL A CA 1
ATOM 664 C C . VAL A 1 118 ? -28.949 36.198 -20.895 1.00 41.40 116 VAL A C 1
ATOM 665 O O . VAL A 1 118 ? -29.389 37.191 -20.301 1.00 45.21 116 VAL A O 1
ATOM 669 N N . LEU A 1 119 ? -27.696 35.807 -20.752 1.00 38.26 117 LEU A N 1
ATOM 670 C CA . LEU A 1 119 ? -26.795 36.582 -19.918 1.00 45.46 117 LEU A CA 1
ATOM 671 C C . LEU A 1 119 ? -26.344 37.846 -20.636 1.00 43.42 117 LEU A C 1
ATOM 672 O O . LEU A 1 119 ? -26.206 38.884 -20.006 1.00 52.48 117 LEU A O 1
ATOM 677 N N . LYS A 1 120 ? -26.111 37.762 -21.947 1.00 39.98 118 LYS A N 1
ATOM 678 C CA . LYS A 1 120 ? -25.777 38.955 -22.730 1.00 45.51 118 LYS A CA 1
ATOM 679 C C . LYS A 1 120 ? -26.920 39.962 -22.589 1.00 39.14 118 LYS A C 1
ATOM 680 O O . LYS A 1 120 ? -26.710 41.107 -22.190 1.00 41.05 118 LYS A O 1
ATOM 686 N N . LYS A 1 121 ? -28.131 39.501 -22.881 1.00 32.38 119 LYS A N 1
ATOM 687 C CA . LYS A 1 121 ? -29.354 40.250 -22.616 1.00 37.11 119 LYS A CA 1
ATOM 688 C C . LYS A 1 121 ? -29.341 40.900 -21.222 1.00 48.30 119 LYS A C 1
ATOM 689 O O . LYS A 1 121 ? -29.589 42.096 -21.081 1.00 53.42 119 LYS A O 1
ATOM 695 N N . ALA A 1 122 ? -29.032 40.108 -20.201 1.00 52.41 120 ALA A N 1
ATOM 696 C CA . ALA A 1 122 ? -29.044 40.588 -18.824 1.00 48.25 120 ALA A CA 1
ATOM 697 C C . ALA A 1 122 ? -28.074 41.736 -18.605 1.00 44.20 120 ALA A C 1
ATOM 698 O O . ALA A 1 122 ? -28.413 42.725 -17.968 1.00 51.22 120 ALA A O 1
ATOM 700 N N . ARG A 1 123 ? -26.864 41.596 -19.124 1.00 39.19 121 ARG A N 1
ATOM 701 C CA . ARG A 1 123 ? -25.857 42.614 -18.917 1.00 50.32 121 ARG A CA 1
ATOM 702 C C . ARG A 1 123 ? -26.320 43.939 -19.510 1.00 52.43 121 ARG A C 1
ATOM 703 O O . ARG A 1 123 ? -26.098 44.998 -18.920 1.00 40.75 121 ARG A O 1
ATOM 711 N N . GLU A 1 124 ? -26.989 43.859 -20.660 1.00 57.48 122 GLU A N 1
ATOM 712 C CA . GLU A 1 124 ? -27.561 45.024 -21.325 1.00 54.60 122 GLU A CA 1
ATOM 713 C C . GLU A 1 124 ? -28.490 45.781 -20.395 1.00 61.33 122 GLU A C 1
ATOM 714 O O . GLU A 1 124 ? -28.514 47.009 -20.395 1.00 74.28 122 GLU A O 1
ATOM 720 N N . ARG A 1 125 ? -29.257 45.049 -19.594 1.00 54.77 123 ARG A N 1
ATOM 721 C CA . ARG A 1 125 ? -30.115 45.685 -18.599 1.00 57.73 123 ARG A CA 1
ATOM 722 C C . ARG A 1 125 ? -29.336 46.096 -17.354 1.00 71.89 123 ARG A C 1
ATOM 723 O O . ARG A 1 125 ? -29.903 46.193 -16.272 1.00 73.20 123 ARG A O 1
ATOM 731 N N . GLY A 1 126 ? -28.035 46.325 -17.503 1.00 74.59 124 GLY A N 1
ATOM 732 C CA . GLY A 1 126 ? -27.204 46.736 -16.387 1.00 69.94 124 GLY A CA 1
ATOM 733 C C . GLY A 1 126 ? -27.223 45.785 -15.206 1.00 56.94 124 GLY A C 1
ATOM 734 O O . GLY A 1 126 ? -26.953 46.185 -14.074 1.00 50.87 124 GLY A O 1
ATOM 735 N N . ILE A 1 127 ? -27.545 44.523 -15.470 1.00 52.24 125 ILE A N 1
ATOM 736 C CA . ILE A 1 127 ? -27.518 43.498 -14.439 1.00 47.62 125 ILE A CA 1
ATOM 737 C C . ILE A 1 127 ? -26.101 42.956 -14.286 1.00 42.70 125 ILE A C 1
ATOM 738 O O . ILE A 1 127 ? -25.393 42.774 -15.274 1.00 37.71 125 ILE A O 1
ATOM 743 N N . VAL A 1 128 ? -25.684 42.743 -13.039 1.00 41.82 126 VAL A N 1
ATOM 744 C CA . VAL A 1 128 ? -24.393 42.142 -12.749 1.00 36.02 126 VAL A CA 1
ATOM 745 C C . VAL A 1 128 ? -24.483 40.632 -12.787 1.00 37.44 126 VAL A C 1
ATOM 746 O O . VAL A 1 128 ? -25.427 40.039 -12.266 1.00 37.66 126 VAL A O 1
ATOM 750 N N . VAL A 1 129 ? -23.496 40.013 -13.420 1.00 38.48 127 VAL A N 1
ATOM 751 C CA . VAL A 1 129 ? -23.482 38.571 -13.546 1.00 31.09 127 VAL A CA 1
ATOM 752 C C . VAL A 1 129 ? -22.230 37.949 -12.979 1.00 31.53 127 VAL A C 1
ATOM 753 O O . VAL A 1 129 ? -21.125 38.290 -13.401 1.00 26.05 127 VAL A O 1
ATOM 757 N N . ILE A 1 130 ? -22.414 37.029 -12.033 1.00 35.58 128 ILE A N 1
ATOM 758 C CA . ILE A 1 130 ? -21.311 36.238 -11.486 1.00 36.36 128 ILE A CA 1
ATOM 759 C C . ILE A 1 130 ? -21.484 34.771 -11.836 1.00 35.06 128 ILE A C 1
ATOM 760 O O . ILE A 1 130 ? -22.534 34.177 -11.583 1.00 32.38 128 ILE A O 1
ATOM 765 N N . SER A 1 131 ? -20.438 34.195 -12.416 1.00 38.75 129 SER A N 1
ATOM 766 C CA . SER A 1 131 ? -20.449 32.804 -12.837 1.00 39.93 129 SER A CA 1
ATOM 767 C C . SER A 1 131 ? -19.655 31.932 -11.869 1.00 31.62 129 SER A C 1
ATOM 768 O O . SER A 1 131 ? -18.886 32.426 -11.047 1.00 30.65 129 SER A O 1
ATOM 770 N N . HIS A 1 132 ? -19.849 30.627 -11.973 1.00 21.11 130 HIS A N 1
ATOM 771 C CA . HIS A 1 132 ? -19.036 29.689 -11.223 1.00 19.25 130 HIS A CA 1
ATOM 772 C C . HIS A 1 132 ? -19.044 28.355 -11.958 1.00 23.02 130 HIS A C 1
ATOM 773 O O . HIS A 1 132 ? -20.023 28.027 -12.603 1.00 34.94 130 HIS A O 1
ATOM 780 N N . GLU A 1 133 ? -17.957 27.601 -11.885 1.00 16.78 131 GLU A N 1
ATOM 781 C CA . GLU A 1 133 ? -17.843 26.352 -12.638 1.00 22.02 131 GLU A CA 1
ATOM 782 C C . GLU A 1 133 ? -18.018 26.582 -14.153 1.00 28.51 131 GLU A C 1
ATOM 783 O O . GLU A 1 133 ? -18.442 25.688 -14.887 1.00 36.37 131 GLU A O 1
ATOM 789 N N . ALA A 1 134 ? -17.679 27.777 -14.623 1.00 20.80 132 ALA A N 1
ATOM 790 C CA . ALA A 1 134 ? -17.836 28.096 -16.036 1.00 19.74 132 ALA A CA 1
ATOM 791 C C . ALA A 1 134 ? -16.705 28.977 -16.568 1.00 33.71 132 ALA A C 1
ATOM 792 O O . ALA A 1 134 ? -16.949 30.115 -16.945 1.00 38.67 132 ALA A O 1
ATOM 794 N N . SER A 1 135 ? -15.481 28.457 -16.628 1.00 31.92 133 SER A N 1
ATOM 795 C CA . SER A 1 135 ? -14.313 29.334 -16.769 1.00 28.13 133 SER A CA 1
ATOM 796 C C . SER A 1 135 ? -14.155 29.998 -18.138 1.00 32.90 133 SER A C 1
ATOM 797 O O . SER A 1 135 ? -13.422 30.972 -18.271 1.00 33.56 133 SER A O 1
ATOM 800 N N . ASN A 1 136 ? -14.834 29.488 -19.153 1.00 43.06 134 ASN A N 1
ATOM 801 C CA . ASN A 1 136 ? -14.637 30.000 -20.502 1.00 40.15 134 ASN A CA 1
ATOM 802 C C . ASN A 1 136 ? -15.725 30.981 -20.887 1.00 45.58 134 ASN A C 1
ATOM 803 O O . ASN A 1 136 ? -15.736 31.513 -21.994 1.00 50.76 134 ASN A O 1
ATOM 808 N N . ILE A 1 137 ? -16.663 31.165 -19.964 1.00 49.44 135 ILE A N 1
ATOM 809 C CA . ILE A 1 137 ? -17.714 32.176 -20.042 1.00 47.99 135 ILE A CA 1
ATOM 810 C C . ILE A 1 137 ? -17.157 33.540 -20.490 1.00 46.20 135 ILE A C 1
ATOM 811 O O . ILE A 1 137 ? -16.023 33.907 -20.152 1.00 45.15 135 ILE A O 1
ATOM 816 N N . GLN A 1 138 ? -17.938 34.285 -21.263 1.00 42.77 136 GLN A N 1
ATOM 817 C CA . GLN A 1 138 ? -17.498 35.611 -21.679 1.00 50.72 136 GLN A CA 1
ATOM 818 C C . GLN A 1 138 ? -18.336 36.699 -21.067 1.00 52.73 136 GLN A C 1
ATOM 819 O O . GLN A 1 138 ? -17.797 37.670 -20.529 1.00 51.52 136 GLN A O 1
ATOM 825 N N . ASN A 1 139 ? -19.656 36.542 -21.180 1.00 41.80 137 ASN A N 1
ATOM 826 C CA . ASN A 1 139 ? -20.591 37.536 -20.672 1.00 41.57 137 ASN A CA 1
ATOM 827 C C . ASN A 1 139 ? -20.895 37.395 -19.192 1.00 38.75 137 ASN A C 1
ATOM 828 O O . ASN A 1 139 ? -22.031 37.092 -18.811 1.00 30.03 137 ASN A O 1
ATOM 833 N N . VAL A 1 140 ? -19.877 37.606 -18.364 1.00 23.23 138 VAL A N 1
ATOM 834 C CA . VAL A 1 140 ? -20.089 37.796 -16.947 1.00 29.56 138 VAL A CA 1
ATOM 835 C C . VAL A 1 140 ? -19.376 39.056 -16.526 1.00 39.13 138 VAL A C 1
ATOM 836 O O . VAL A 1 140 ? -18.534 39.555 -17.257 1.00 50.45 138 VAL A O 1
ATOM 840 N N . ASP A 1 141 ? -19.705 39.583 -15.355 1.00 33.10 139 ASP A N 1
ATOM 841 C CA . ASP A 1 141 ? -18.947 40.709 -14.867 1.00 32.80 139 ASP A CA 1
ATOM 842 C C . ASP A 1 141 ? -17.665 40.117 -14.266 1.00 42.06 139 ASP A C 1
ATOM 843 O O . ASP A 1 141 ? -16.589 40.705 -14.389 1.00 46.70 139 ASP A O 1
ATOM 845 N N . TYR A 1 142 ? -17.784 38.938 -13.649 1.00 44.21 140 TYR A N 1
ATOM 846 C CA . TYR A 1 142 ? -16.638 38.118 -13.205 1.00 37.73 140 TYR A CA 1
ATOM 847 C C . TYR A 1 142 ? -17.050 36.646 -13.148 1.00 34.86 140 TYR A C 1
ATOM 848 O O . TYR A 1 142 ? -18.237 36.354 -13.104 1.00 47.55 140 TYR A O 1
ATOM 857 N N . ASP A 1 143 ? -16.087 35.724 -13.167 1.00 24.10 141 ASP A N 1
ATOM 858 C CA . ASP A 1 143 ? -16.366 34.307 -12.882 1.00 32.53 141 ASP A CA 1
ATOM 859 C C . ASP A 1 143 ? -15.362 33.773 -11.888 1.00 35.16 141 ASP A C 1
ATOM 860 O O . ASP A 1 143 ? -14.176 34.065 -12.004 1.00 43.16 141 ASP A O 1
ATOM 865 N N . ILE A 1 144 ? -15.808 32.978 -10.922 1.00 27.37 142 ILE A N 1
ATOM 866 C CA . ILE A 1 144 ? -14.842 32.440 -9.971 1.00 34.89 142 ILE A CA 1
ATOM 867 C C . ILE A 1 144 ? -14.806 30.914 -9.957 1.00 34.84 142 ILE A C 1
ATOM 868 O O . ILE A 1 144 ? -15.838 30.256 -10.010 1.00 46.33 142 ILE A O 1
ATOM 873 N N . GLU A 1 145 ? -13.591 30.374 -9.909 1.00 26.81 143 GLU A N 1
ATOM 874 C CA . GLU A 1 145 ? -13.343 28.936 -9.840 1.00 31.09 143 GLU A CA 1
ATOM 875 C C . GLU A 1 145 ? -12.717 28.568 -8.498 1.00 29.67 143 GLU A C 1
ATOM 876 O O . GLU A 1 145 ? -11.804 29.240 -8.055 1.00 37.03 143 GLU A O 1
ATOM 882 N N . ALA A 1 146 ? -13.190 27.506 -7.856 1.00 22.59 144 ALA A N 1
ATOM 883 C CA . ALA A 1 146 ? -12.660 27.113 -6.544 1.00 23.99 144 ALA A CA 1
ATOM 884 C C . ALA A 1 146 ? -11.177 26.740 -6.575 1.00 26.81 144 ALA A C 1
ATOM 885 O O . ALA A 1 146 ? -10.512 26.721 -5.536 1.00 17.91 144 ALA A O 1
ATOM 887 N N . PHE A 1 147 ? -10.676 26.426 -7.766 1.00 23.03 145 PHE A N 1
ATOM 888 C CA . PHE A 1 147 ? -9.356 25.843 -7.913 1.00 28.27 145 PHE A CA 1
ATOM 889 C C . PHE A 1 147 ? -8.955 25.665 -9.361 1.00 40.10 145 PHE A C 1
ATOM 890 O O . PHE A 1 147 ? -9.683 26.019 -10.277 1.00 48.04 145 PHE A O 1
ATOM 898 N N . ASP A 1 148 ? -7.787 25.076 -9.554 1.00 40.50 146 ASP A N 1
ATOM 899 C CA . ASP A 1 148 ? -7.318 24.760 -10.883 1.00 31.59 146 ASP A CA 1
ATOM 900 C C . ASP A 1 148 ? -7.948 23.458 -11.335 1.00 38.82 146 ASP A C 1
ATOM 901 O O . ASP A 1 148 ? -7.623 22.391 -10.812 1.00 51.55 146 ASP A O 1
ATOM 906 N N . ASN A 1 149 ? -8.839 23.539 -12.313 1.00 31.78 147 ASN A N 1
ATOM 907 C CA . ASN A 1 149 ? -9.571 22.357 -12.758 1.00 28.65 147 ASN A CA 1
ATOM 908 C C . ASN A 1 149 ? -8.736 21.282 -13.451 1.00 30.56 147 ASN A C 1
ATOM 909 O O . ASN A 1 149 ? -8.976 20.101 -13.248 1.00 37.26 147 ASN A O 1
ATOM 914 N N . LYS A 1 150 ? -7.765 21.687 -14.263 1.00 28.65 148 LYS A N 1
ATOM 915 C CA . LYS A 1 150 ? -6.810 20.745 -14.848 1.00 22.65 148 LYS A CA 1
ATOM 916 C C . LYS A 1 150 ? -6.222 19.880 -13.737 1.00 21.24 148 LYS A C 1
ATOM 917 O O . LYS A 1 150 ? -6.265 18.657 -13.801 1.00 26.17 148 LYS A O 1
ATOM 923 N N . ALA A 1 151 ? -5.743 20.538 -12.688 1.00 30.91 149 ALA A N 1
ATOM 924 C CA . ALA A 1 151 ? -5.090 19.891 -11.546 1.00 32.61 149 ALA A CA 1
ATOM 925 C C . ALA A 1 151 ? -6.011 18.943 -10.814 1.00 39.37 149 ALA A C 1
ATOM 926 O O . ALA A 1 151 ? -5.629 17.840 -10.417 1.00 40.30 149 ALA A O 1
ATOM 928 N N . TYR A 1 152 ? -7.226 19.423 -10.618 1.00 35.40 150 TYR A N 1
ATOM 929 C CA . TYR A 1 152 ? -8.271 18.689 -9.944 1.00 30.29 150 TYR A CA 1
ATOM 930 C C . TYR A 1 152 ? -8.480 17.290 -10.500 1.00 26.61 150 TYR A C 1
ATOM 931 O O . TYR A 1 152 ? -8.276 16.295 -9.807 1.00 26.78 150 TYR A O 1
ATOM 940 N N . GLY A 1 153 ? -8.890 17.224 -11.757 1.00 19.19 151 GLY A N 1
ATOM 941 C CA . GLY A 1 153 ? -9.115 15.953 -12.411 1.00 25.74 151 GLY A CA 1
ATOM 942 C C . GLY A 1 153 ? -7.893 15.056 -12.414 1.00 34.64 151 GLY A C 1
ATOM 943 O O . GLY A 1 153 ? -8.002 13.833 -12.270 1.00 38.15 151 GLY A O 1
ATOM 944 N N . ALA A 1 154 ? -6.723 15.661 -12.585 1.00 29.01 152 ALA A N 1
ATOM 945 C CA . ALA A 1 154 ? -5.481 14.909 -12.503 1.00 20.82 152 ALA A CA 1
ATOM 946 C C . ALA A 1 154 ? -5.376 14.183 -11.170 1.00 19.53 152 ALA A C 1
ATOM 947 O O . ALA A 1 154 ? -4.932 13.048 -11.108 1.00 30.41 152 ALA A O 1
ATOM 949 N N . ASN A 1 155 ? -5.792 14.838 -10.099 1.00 16.70 153 ASN A N 1
ATOM 950 C CA . ASN A 1 155 ? -5.715 14.216 -8.802 1.00 16.82 153 ASN A CA 1
ATOM 951 C C . ASN A 1 155 ? -6.694 13.066 -8.701 1.00 35.63 153 ASN A C 1
ATOM 952 O O . ASN A 1 155 ? -6.527 12.191 -7.865 1.00 36.20 153 ASN A O 1
ATOM 957 N N . LEU A 1 156 ? -7.713 13.068 -9.558 1.00 34.94 154 LEU A N 1
ATOM 958 C CA . LEU A 1 156 ? -8.658 11.955 -9.626 1.00 32.91 154 LEU A CA 1
ATOM 959 C C . LEU A 1 156 ? -8.061 10.819 -10.408 1.00 32.56 154 LEU A C 1
ATOM 960 O O . LEU A 1 156 ? -8.307 9.658 -10.115 1.00 36.55 154 LEU A O 1
ATOM 973 N N . LYS A 1 158 ? -4.660 10.310 -10.710 1.00 21.97 156 LYS A N 1
ATOM 974 C CA . LYS A 1 158 ? -3.598 9.811 -9.844 1.00 24.39 156 LYS A CA 1
ATOM 975 C C . LYS A 1 158 ? -4.131 8.716 -8.916 1.00 28.99 156 LYS A C 1
ATOM 976 O O . LYS A 1 158 ? -3.479 7.695 -8.728 1.00 24.29 156 LYS A O 1
ATOM 982 N N . GLU A 1 159 ? -5.335 8.908 -8.377 1.00 29.23 157 GLU A N 1
ATOM 983 C CA . GLU A 1 159 ? -5.917 7.929 -7.461 1.00 28.54 157 GLU A CA 1
ATOM 984 C C . GLU A 1 159 ? -6.430 6.699 -8.194 1.00 25.92 157 GLU A C 1
ATOM 985 O O . GLU A 1 159 ? -5.966 5.583 -7.940 1.00 27.02 157 GLU A O 1
ATOM 991 N N . LEU A 1 160 ? -7.395 6.905 -9.089 1.00 25.77 158 LEU A N 1
ATOM 992 C CA . LEU A 1 160 ? -7.978 5.813 -9.873 1.00 28.19 158 LEU A CA 1
ATOM 993 C C . LEU A 1 160 ? -6.920 4.911 -10.463 1.00 28.65 158 LEU A C 1
ATOM 994 O O . LEU A 1 160 ? -7.068 3.693 -10.455 1.00 34.59 158 LEU A O 1
ATOM 999 N N . GLY A 1 161 ? -5.858 5.542 -10.967 1.00 29.52 159 GLY A N 1
ATOM 1000 C CA . GLY A 1 161 ? -4.709 4.865 -11.535 1.00 33.04 159 GLY A CA 1
ATOM 1001 C C . GLY A 1 161 ? -4.077 3.865 -10.594 1.00 36.33 159 GLY A C 1
ATOM 1002 O O . GLY A 1 161 ? -3.715 2.764 -10.994 1.00 38.51 159 GLY A O 1
ATOM 1003 N N . LYS A 1 162 ? -3.955 4.239 -9.331 1.00 33.88 160 LYS A N 1
ATOM 1004 C CA . LYS A 1 162 ? -3.389 3.327 -8.360 1.00 44.18 160 LYS A CA 1
ATOM 1005 C C . LYS A 1 162 ? -4.295 2.134 -8.186 1.00 47.50 160 LYS A C 1
ATOM 1006 O O . LYS A 1 162 ? -3.854 0.999 -8.325 1.00 58.94 160 LYS A O 1
ATOM 1012 N N . SER A 1 163 ? -5.561 2.402 -7.902 1.00 35.93 161 SER A N 1
ATOM 1013 C CA . SER A 1 163 ? -6.543 1.351 -7.701 1.00 39.22 161 SER A CA 1
ATOM 1014 C C . SER A 1 163 ? -6.474 0.287 -8.786 1.00 40.77 161 SER A C 1
ATOM 1015 O O . SER A 1 163 ? -6.539 -0.905 -8.492 1.00 44.90 161 SER A O 1
ATOM 1026 N N . GLY A 1 165 ? -4.023 -0.333 -10.856 1.00 37.30 163 GLY A N 1
ATOM 1027 C CA . GLY A 1 165 ? -2.683 -0.758 -11.193 1.00 41.41 163 GLY A CA 1
ATOM 1028 C C . GLY A 1 165 ? -2.213 -0.171 -12.512 1.00 45.85 163 GLY A C 1
ATOM 1029 O O . GLY A 1 165 ? -1.302 -0.689 -13.140 1.00 49.80 163 GLY A O 1
ATOM 1030 N N . GLY A 1 166 ? -2.839 0.914 -12.941 1.00 48.32 164 GLY A N 1
ATOM 1031 C CA . GLY A 1 166 ? -2.381 1.629 -14.116 1.00 42.31 164 GLY A CA 1
ATOM 1032 C C . GLY A 1 166 ? -2.401 0.851 -15.410 1.00 43.09 164 GLY A C 1
ATOM 1033 O O . GLY A 1 166 ? -1.645 1.162 -16.324 1.00 42.57 164 GLY A O 1
ATOM 1034 N N . LYS A 1 167 ? -3.302 -0.125 -15.498 1.00 44.79 165 LYS A N 1
ATOM 1035 C CA . LYS A 1 167 ? -3.307 -1.071 -16.602 1.00 47.50 165 LYS A CA 1
ATOM 1036 C C . LYS A 1 167 ? -4.648 -1.288 -17.310 1.00 45.30 165 LYS A C 1
ATOM 1037 O O . LYS A 1 167 ? -4.669 -1.657 -18.496 1.00 46.35 165 LYS A O 1
ATOM 1043 N N . GLY A 1 168 ? -5.758 -1.105 -16.599 1.00 25.50 166 GLY A N 1
ATOM 1044 C CA . GLY A 1 168 ? -7.024 -1.566 -17.142 1.00 25.53 166 GLY A CA 1
ATOM 1045 C C . GLY A 1 168 ? -7.683 -0.669 -18.185 1.00 36.26 166 GLY A C 1
ATOM 1046 O O . GLY A 1 168 ? -7.041 0.128 -18.867 1.00 34.84 166 GLY A O 1
ATOM 1047 N N . LYS A 1 169 ? -8.996 -0.807 -18.309 1.00 40.67 167 LYS A N 1
ATOM 1048 C CA . LYS A 1 169 ? -9.773 0.089 -19.144 1.00 36.12 167 LYS A CA 1
ATOM 1049 C C . LYS A 1 169 ? -10.738 0.901 -18.272 1.00 35.88 167 LYS A C 1
ATOM 1050 O O . LYS A 1 169 ? -11.248 0.388 -17.273 1.00 41.70 167 LYS A O 1
ATOM 1056 N N . TYR A 1 170 ? -10.970 2.167 -18.623 1.00 27.89 168 TYR A N 1
ATOM 1057 C CA . TYR A 1 170 ? -11.836 3.015 -17.803 1.00 30.30 168 TYR A CA 1
ATOM 1058 C C . TYR A 1 170 ? -12.793 3.849 -18.613 1.00 31.16 168 TYR A C 1
ATOM 1059 O O . TYR A 1 170 ? -12.645 3.975 -19.823 1.00 35.91 168 TYR A O 1
ATOM 1068 N N . VAL A 1 171 ? -13.765 4.427 -17.912 1.00 25.99 169 VAL A N 1
ATOM 1069 C CA . VAL A 1 171 ? -14.833 5.206 -18.513 1.00 18.58 169 VAL A CA 1
ATOM 1070 C C . VAL A 1 171 ? -15.078 6.471 -17.695 1.00 24.86 169 VAL A C 1
ATOM 1071 O O . VAL A 1 171 ? -14.954 6.458 -16.470 1.00 27.38 169 VAL A O 1
ATOM 1075 N N . THR A 1 172 ? -15.408 7.571 -18.367 1.00 25.77 170 THR A N 1
ATOM 1076 C CA . THR A 1 172 ? -15.564 8.855 -17.683 1.00 25.96 170 THR A CA 1
ATOM 1077 C C . THR A 1 172 ? -17.011 9.347 -17.732 1.00 36.47 170 THR A C 1
ATOM 1078 O O . THR A 1 172 ? -17.778 8.942 -18.618 1.00 42.00 170 THR A O 1
ATOM 1082 N N . THR A 1 173 ? -17.387 10.209 -16.782 1.00 29.90 171 THR A N 1
ATOM 1083 C CA . THR A 1 173 ? -18.719 10.828 -16.798 1.00 26.57 171 THR A CA 1
ATOM 1084 C C . THR A 1 173 ? -18.668 12.355 -16.708 1.00 20.49 171 THR A C 1
ATOM 1085 O O . THR A 1 173 ? -17.786 12.926 -16.091 1.00 25.40 171 THR A O 1
ATOM 1089 N N . VAL A 1 174 ? -19.617 13.008 -17.360 1.00 21.85 172 VAL A N 1
ATOM 1090 C CA . VAL A 1 174 ? -19.830 14.441 -17.203 1.00 20.79 172 VAL A CA 1
ATOM 1091 C C . VAL A 1 174 ? -21.332 14.681 -17.167 1.00 28.69 172 VAL A C 1
ATOM 1092 O O . VAL A 1 174 ? -22.113 13.889 -17.706 1.00 30.51 172 VAL A O 1
ATOM 1096 N N . GLY A 1 175 ? -21.751 15.762 -16.532 1.00 17.43 173 GLY A N 1
ATOM 1097 C CA . GLY A 1 175 ? -23.164 16.056 -16.503 1.00 28.63 173 GLY A CA 1
ATOM 1098 C C . GLY A 1 175 ? -23.744 16.472 -17.847 1.00 37.45 173 GLY A C 1
ATOM 1099 O O . GLY A 1 175 ? -24.862 16.079 -18.185 1.00 35.16 173 GLY A O 1
ATOM 1100 N N . SER A 1 176 ? -23.003 17.255 -18.628 1.00 33.11 174 SER A N 1
ATOM 1101 C CA . SER A 1 176 ? -23.658 17.967 -19.707 1.00 38.26 174 SER A CA 1
ATOM 1102 C C . SER A 1 176 ? -22.929 17.998 -21.030 1.00 56.64 174 SER A C 1
ATOM 1103 O O . SER A 1 176 ? -23.549 18.289 -22.061 1.00 74.12 174 SER A O 1
ATOM 1106 N N . LEU A 1 177 ? -21.625 17.736 -21.001 1.00 45.11 175 LEU A N 1
ATOM 1107 C CA . LEU A 1 177 ? -20.771 17.836 -22.195 1.00 33.96 175 LEU A CA 1
ATOM 1108 C C . LEU A 1 177 ? -20.605 19.291 -22.612 1.00 33.61 175 LEU A C 1
ATOM 1109 O O . LEU A 1 177 ? -19.991 19.609 -23.621 1.00 44.08 175 LEU A O 1
ATOM 1114 N N . THR A 1 178 ? -21.147 20.172 -21.789 1.00 36.75 176 THR A N 1
ATOM 1115 C CA . THR A 1 178 ? -21.016 21.595 -21.976 1.00 36.99 176 THR A CA 1
ATOM 1116 C C . THR A 1 178 ? -20.993 22.240 -20.587 1.00 29.93 176 THR A C 1
ATOM 1117 O O . THR A 1 178 ? -21.130 23.453 -20.448 1.00 19.23 176 THR A O 1
ATOM 1121 N N . SER A 1 179 ? -20.794 21.385 -19.575 1.00 28.55 177 SER A N 1
ATOM 1122 C CA . SER A 1 179 ? -20.305 21.769 -18.242 1.00 20.00 177 SER A CA 1
ATOM 1123 C C . SER A 1 179 ? -18.806 21.991 -18.283 1.00 15.75 177 SER A C 1
ATOM 1124 O O . SER A 1 179 ? -18.066 21.031 -18.264 1.00 30.27 177 SER A O 1
ATOM 1127 N N . LYS A 1 180 ? -18.334 23.226 -18.344 1.00 12.93 178 LYS A N 1
ATOM 1128 C CA . LYS A 1 180 ? -16.901 23.434 -18.560 1.00 12.55 178 LYS A CA 1
ATOM 1129 C C . LYS A 1 180 ? -16.005 22.744 -17.540 1.00 16.55 178 LYS A C 1
ATOM 1130 O O . LYS A 1 180 ? -15.111 21.999 -17.901 1.00 34.46 178 LYS A O 1
ATOM 1136 N N . SER A 1 181 ? -16.247 23.008 -16.271 1.00 12.79 179 SER A N 1
ATOM 1137 C CA . SER A 1 181 ? -15.400 22.512 -15.210 1.00 16.16 179 SER A CA 1
ATOM 1138 C C . SER A 1 181 ? -15.236 21.011 -15.314 1.00 23.59 179 SER A C 1
ATOM 1139 O O . SER A 1 181 ? -14.126 20.487 -15.241 1.00 34.29 179 SER A O 1
ATOM 1142 N N . GLN A 1 182 ? -16.346 20.321 -15.515 1.00 16.87 180 GLN A N 1
ATOM 1143 C CA . GLN A 1 182 ? -16.325 18.869 -15.504 1.00 18.13 180 GLN A CA 1
ATOM 1144 C C . GLN A 1 182 ? -15.556 18.365 -16.724 1.00 16.47 180 GLN A C 1
ATOM 1145 O O . GLN A 1 182 ? -14.844 17.355 -16.660 1.00 14.31 180 GLN A O 1
ATOM 1159 N N . GLU A 1 184 ? -13.161 20.032 -18.046 1.00 24.14 182 GLU A N 1
ATOM 1160 C CA . GLU A 1 184 ? -11.793 20.363 -17.714 1.00 17.58 182 GLU A CA 1
ATOM 1161 C C . GLU A 1 184 ? -11.216 19.285 -16.830 1.00 18.53 182 GLU A C 1
ATOM 1162 O O . GLU A 1 184 ? -10.069 18.895 -17.002 1.00 26.52 182 GLU A O 1
ATOM 1168 N N . TRP A 1 185 ? -12.010 18.787 -15.894 1.00 16.52 183 TRP A N 1
ATOM 1169 C CA . TRP A 1 185 ? -11.516 17.743 -15.007 1.00 14.28 183 TRP A CA 1
ATOM 1170 C C . TRP A 1 185 ? -11.210 16.499 -15.791 1.00 18.45 183 TRP A C 1
ATOM 1171 O O . TRP A 1 185 ? -10.177 15.884 -15.584 1.00 25.46 183 TRP A O 1
ATOM 1182 N N . ILE A 1 186 ? -12.113 16.131 -16.694 1.00 18.09 184 ILE A N 1
ATOM 1183 C CA . ILE A 1 186 ? -11.963 14.903 -17.469 1.00 14.55 184 ILE A CA 1
ATOM 1184 C C . ILE A 1 186 ? -10.853 15.064 -18.497 1.00 21.43 184 ILE A C 1
ATOM 1185 O O . ILE A 1 186 ? -10.079 14.135 -18.763 1.00 16.00 184 ILE A O 1
ATOM 1190 N N . ASP A 1 187 ? -10.763 16.258 -19.061 1.00 17.68 185 ASP A N 1
ATOM 1191 C CA . ASP A 1 187 ? -9.643 16.566 -19.922 1.00 20.68 185 ASP A CA 1
ATOM 1192 C C . ASP A 1 187 ? -8.335 16.443 -19.145 1.00 26.72 185 ASP A C 1
ATOM 1193 O O . ASP A 1 187 ? -7.362 15.893 -19.636 1.00 35.85 185 ASP A O 1
ATOM 1198 N N . GLY A 1 188 ? -8.327 16.938 -17.917 1.00 26.02 186 GLY A N 1
ATOM 1199 C CA . GLY A 1 188 ? -7.109 16.972 -17.138 1.00 26.74 186 GLY A CA 1
ATOM 1200 C C . GLY A 1 188 ? -6.791 15.610 -16.586 1.00 30.87 186 GLY A C 1
ATOM 1201 O O . GLY A 1 188 ? -5.649 15.304 -16.249 1.00 32.02 186 GLY A O 1
ATOM 1202 N N . ALA A 1 189 ? -7.819 14.782 -16.494 1.00 34.14 187 ALA A N 1
ATOM 1203 C CA . ALA A 1 189 ? -7.643 13.431 -16.000 1.00 35.50 187 ALA A CA 1
ATOM 1204 C C . ALA A 1 189 ? -7.095 12.541 -17.114 1.00 34.33 187 ALA A C 1
ATOM 1205 O O . ALA A 1 189 ? -6.151 11.780 -16.904 1.00 32.66 187 ALA A O 1
ATOM 1207 N N . VAL A 1 190 ? -7.678 12.646 -18.303 1.00 33.71 188 VAL A N 1
ATOM 1208 C CA . VAL A 1 190 ? -7.189 11.869 -19.429 1.00 37.37 188 VAL A CA 1
ATOM 1209 C C . VAL A 1 190 ? -5.720 12.211 -19.715 1.00 28.50 188 VAL A C 1
ATOM 1210 O O . VAL A 1 190 ? -4.861 11.337 -19.708 1.00 30.90 188 VAL A O 1
ATOM 1214 N N . GLU A 1 191 ? -5.446 13.491 -19.923 1.00 15.16 189 GLU A N 1
ATOM 1215 C CA . GLU A 1 191 ? -4.090 14.021 -20.110 1.00 14.78 189 GLU A CA 1
ATOM 1216 C C . GLU A 1 191 ? -3.038 13.492 -19.138 1.00 17.06 189 GLU A C 1
ATOM 1217 O O . GLU A 1 191 ? -1.885 13.290 -19.511 1.00 27.95 189 GLU A O 1
ATOM 1223 N N . TYR A 1 192 ? -3.426 13.278 -17.891 1.00 13.77 190 TYR A N 1
ATOM 1224 C CA . TYR A 1 192 ? -2.530 12.657 -16.925 1.00 20.98 190 TYR A CA 1
ATOM 1225 C C . TYR A 1 192 ? -2.253 11.217 -17.352 1.00 29.37 190 TYR A C 1
ATOM 1226 O O . TYR A 1 192 ? -1.115 10.801 -17.517 1.00 39.55 190 TYR A O 1
ATOM 1235 N N . GLN A 1 193 ? -3.326 10.473 -17.559 1.00 26.57 191 GLN A N 1
ATOM 1236 C CA . GLN A 1 193 ? -3.244 9.050 -17.805 1.00 28.87 191 GLN A CA 1
ATOM 1237 C C . GLN A 1 193 ? -2.389 8.721 -19.023 1.00 30.86 191 GLN A C 1
ATOM 1238 O O . GLN A 1 193 ? -1.615 7.766 -19.018 1.00 36.40 191 GLN A O 1
ATOM 1244 N N . LYS A 1 194 ? -2.532 9.511 -20.072 1.00 25.89 192 LYS A N 1
ATOM 1245 C CA . LYS A 1 194 ? -1.786 9.257 -21.288 1.00 29.31 192 LYS A CA 1
ATOM 1246 C C . LYS A 1 194 ? -0.291 9.486 -21.048 1.00 36.71 192 LYS A C 1
ATOM 1247 O O . LYS A 1 194 ? 0.567 8.887 -21.694 1.00 47.39 192 LYS A O 1
ATOM 1253 N N . ALA A 1 195 ? 0.012 10.334 -20.081 1.00 27.57 193 ALA A N 1
ATOM 1254 C CA . ALA A 1 195 ? 1.386 10.684 -19.788 1.00 17.19 193 ALA A CA 1
ATOM 1255 C C . ALA A 1 195 ? 1.938 9.846 -18.648 1.00 26.81 193 ALA A C 1
ATOM 1256 O O . ALA A 1 195 ? 3.142 9.734 -18.495 1.00 38.34 193 ALA A O 1
ATOM 1258 N N . ASN A 1 196 ? 1.052 9.242 -17.862 1.00 30.06 194 ASN A N 1
ATOM 1259 C CA . ASN A 1 196 ? 1.443 8.539 -16.635 1.00 29.82 194 ASN A CA 1
ATOM 1260 C C . ASN A 1 196 ? 1.036 7.075 -16.601 1.00 32.01 194 ASN A C 1
ATOM 1261 O O . ASN A 1 196 ? 1.605 6.288 -15.867 1.00 34.58 194 ASN A O 1
ATOM 1266 N N . PHE A 1 197 ? 0.017 6.718 -17.364 1.00 33.57 195 PHE A N 1
ATOM 1267 C CA . PHE A 1 197 ? -0.435 5.340 -17.399 1.00 33.99 195 PHE A CA 1
ATOM 1268 C C . PHE A 1 197 ? -0.787 4.932 -18.794 1.00 40.97 195 PHE A C 1
ATOM 1269 O O . PHE A 1 197 ? -1.936 4.587 -19.068 1.00 39.27 195 PHE A O 1
ATOM 1277 N N . PRO A 1 198 ? 0.205 4.957 -19.682 1.00 44.50 196 PRO A N 1
ATOM 1278 C CA . PRO A 1 198 ? -0.067 4.766 -21.101 1.00 39.18 196 PRO A CA 1
ATOM 1279 C C . PRO A 1 198 ? -0.698 3.410 -21.410 1.00 41.12 196 PRO A C 1
ATOM 1280 O O . PRO A 1 198 ? -1.169 3.237 -22.534 1.00 47.99 196 PRO A O 1
ATOM 1284 N N . GLU A 1 199 ? -0.742 2.486 -20.450 1.00 31.00 197 GLU A N 1
ATOM 1285 C CA . GLU A 1 199 ? -1.356 1.193 -20.733 1.00 38.77 197 GLU A CA 1
ATOM 1286 C C . GLU A 1 199 ? -2.835 1.178 -20.402 1.00 37.18 197 GLU A C 1
ATOM 1287 O O . GLU A 1 199 ? -3.487 0.139 -20.488 1.00 44.03 197 GLU A O 1
ATOM 1301 N N . SER A 1 201 ? -6.699 3.127 -21.138 1.00 24.74 199 SER A N 1
ATOM 1302 C CA . SER A 1 201 ? -7.356 3.953 -22.141 1.00 31.15 199 SER A CA 1
ATOM 1303 C C . SER A 1 201 ? -8.840 4.083 -21.870 1.00 29.23 199 SER A C 1
ATOM 1304 O O . SER A 1 201 ? -9.440 3.237 -21.214 1.00 25.59 199 SER A O 1
ATOM 1307 N N . GLU A 1 202 ? -9.423 5.165 -22.371 1.00 31.71 200 GLU A N 1
ATOM 1308 C CA . GLU A 1 202 ? -10.864 5.327 -22.354 1.00 31.23 200 GLU A CA 1
ATOM 1309 C C . GLU A 1 202 ? -11.535 4.192 -23.131 1.00 40.23 200 GLU A C 1
ATOM 1310 O O . GLU A 1 202 ? -11.336 4.043 -24.336 1.00 45.42 200 GLU A O 1
ATOM 1316 N N . ALA A 1 203 ? -12.315 3.380 -22.434 1.00 35.88 201 ALA A N 1
ATOM 1317 C CA . ALA A 1 203 ? -13.037 2.302 -23.082 1.00 28.19 201 ALA A CA 1
ATOM 1318 C C . ALA A 1 203 ? -14.019 2.863 -24.104 1.00 29.43 201 ALA A C 1
ATOM 1319 O O . ALA A 1 203 ? -14.178 2.315 -25.191 1.00 30.58 201 ALA A O 1
ATOM 1321 N N . THR A 1 204 ? -14.668 3.966 -23.756 1.00 38.53 202 THR A N 1
ATOM 1322 C CA . THR A 1 204 ? -15.648 4.573 -24.647 1.00 42.01 202 THR A CA 1
ATOM 1323 C C . THR A 1 204 ? -15.653 6.097 -24.459 1.00 36.37 202 THR A C 1
ATOM 1324 O O . THR A 1 204 ? -14.889 6.638 -23.654 1.00 43.46 202 THR A O 1
ATOM 1328 N N . GLY A 1 205 ? -16.498 6.792 -25.209 1.00 24.21 203 GLY A N 1
ATOM 1329 C CA . GLY A 1 205 ? -16.614 8.228 -25.050 1.00 28.58 203 GLY A CA 1
ATOM 1330 C C . GLY A 1 205 ? -17.252 8.612 -23.727 1.00 37.76 203 GLY A C 1
ATOM 1331 O O . GLY A 1 205 ? -17.752 7.748 -23.009 1.00 51.70 203 GLY A O 1
ATOM 1332 N N . ARG A 1 206 ? -17.243 9.906 -23.409 1.00 32.41 204 ARG A N 1
ATOM 1333 C CA . ARG A 1 206 ? -17.780 10.422 -22.148 1.00 23.77 204 ARG A CA 1
ATOM 1334 C C . ARG A 1 206 ? -19.262 10.178 -22.020 1.00 17.29 204 ARG A C 1
ATOM 1335 O O . ARG A 1 206 ? -19.995 10.328 -22.986 1.00 39.81 204 ARG A O 1
ATOM 1343 N N . LEU A 1 207 ? -19.708 9.843 -20.821 1.00 17.61 205 LEU A N 1
ATOM 1344 C CA . LEU A 1 207 ? -21.129 9.639 -20.573 1.00 23.17 205 LEU A CA 1
ATOM 1345 C C . LEU A 1 207 ? -21.772 10.900 -20.026 1.00 25.39 205 LEU A C 1
ATOM 1346 O O . LEU A 1 207 ? -21.394 11.381 -18.965 1.00 36.08 205 LEU A O 1
ATOM 1351 N N . GLU A 1 208 ? -22.739 11.444 -20.748 1.00 30.04 206 GLU A N 1
ATOM 1352 C CA . GLU A 1 208 ? -23.590 12.484 -20.188 1.00 33.44 206 GLU A CA 1
ATOM 1353 C C . GLU A 1 208 ? -24.574 11.844 -19.225 1.00 34.96 206 GLU A C 1
ATOM 1354 O O . GLU A 1 208 ? -25.417 11.076 -19.655 1.00 37.80 206 GLU A O 1
ATOM 1360 N N . THR A 1 209 ? -24.470 12.137 -17.933 1.00 38.64 207 THR A N 1
ATOM 1361 C CA . THR A 1 209 ? -25.372 11.511 -16.968 1.00 36.16 207 THR A CA 1
ATOM 1362 C C . THR A 1 209 ? -26.367 12.529 -16.393 1.00 32.93 207 THR A C 1
ATOM 1363 O O . THR A 1 209 ? -27.292 12.163 -15.676 1.00 37.61 207 THR A O 1
ATOM 1367 N N . TYR A 1 210 ? -26.168 13.801 -16.716 1.00 28.59 208 TYR A N 1
ATOM 1368 C CA . TYR A 1 210 ? -27.126 14.860 -16.385 1.00 33.88 208 TYR A CA 1
ATOM 1369 C C . TYR A 1 210 ? -27.368 15.016 -14.887 1.00 42.50 208 TYR A C 1
ATOM 1370 O O . TYR A 1 210 ? -28.491 15.263 -14.472 1.00 38.14 208 TYR A O 1
ATOM 1379 N N . ASP A 1 211 ? -26.305 14.884 -14.092 1.00 56.08 209 ASP A N 1
ATOM 1380 C CA . ASP A 1 211 ? -26.351 15.135 -12.647 1.00 54.29 209 ASP A CA 1
ATOM 1381 C C . ASP A 1 211 ? -27.493 14.367 -11.946 1.00 41.30 209 ASP A C 1
ATOM 1382 O O . ASP A 1 211 ? -28.024 14.821 -10.937 1.00 39.02 209 ASP A O 1
ATOM 1387 N N . ASP A 1 212 ? -27.863 13.211 -12.497 1.00 33.04 210 ASP A N 1
ATOM 1388 C CA . ASP A 1 212 ? -28.875 12.325 -11.917 1.00 33.37 210 ASP A CA 1
ATOM 1389 C C . ASP A 1 212 ? -28.244 10.969 -11.637 1.00 35.38 210 ASP A C 1
ATOM 1390 O O . ASP A 1 212 ? -27.730 10.328 -12.545 1.00 43.27 210 ASP A O 1
ATOM 1395 N N . ALA A 1 213 ? -28.302 10.516 -10.390 1.00 32.58 211 ALA A N 1
ATOM 1396 C CA . ALA A 1 213 ? -27.676 9.249 -10.032 1.00 30.91 211 ALA A CA 1
ATOM 1397 C C . ALA A 1 213 ? -28.325 8.031 -10.705 1.00 39.25 211 ALA A C 1
ATOM 1398 O O . ALA A 1 213 ? -27.609 7.130 -11.138 1.00 41.67 211 ALA A O 1
ATOM 1400 N N . ASN A 1 214 ? -29.658 7.995 -10.792 1.00 45.78 212 ASN A N 1
ATOM 1401 C CA . ASN A 1 214 ? -30.345 6.864 -11.423 1.00 52.72 212 ASN A CA 1
ATOM 1402 C C . ASN A 1 214 ? -29.922 6.745 -12.879 1.00 56.14 212 ASN A C 1
ATOM 1403 O O . ASN A 1 214 ? -29.822 5.642 -13.409 1.00 66.39 212 ASN A O 1
ATOM 1408 N N . THR A 1 215 ? -29.656 7.886 -13.513 1.00 44.61 213 THR A N 1
ATOM 1409 C CA . THR A 1 215 ? -29.193 7.930 -14.905 1.00 40.29 213 THR A CA 1
ATOM 1410 C C . THR A 1 215 ? -27.709 7.523 -15.043 1.00 45.07 213 THR A C 1
ATOM 1411 O O . THR A 1 215 ? -27.308 6.914 -16.040 1.00 36.62 213 THR A O 1
ATOM 1415 N N . ASP A 1 216 ? -26.894 7.870 -14.046 1.00 48.08 214 ASP A N 1
ATOM 1416 C CA . ASP A 1 216 ? -25.493 7.466 -14.036 1.00 37.87 214 ASP A CA 1
ATOM 1417 C C . ASP A 1 216 ? -25.431 5.952 -13.886 1.00 43.63 214 ASP A C 1
ATOM 1418 O O . ASP A 1 216 ? -24.596 5.293 -14.502 1.00 40.45 214 ASP A O 1
ATOM 1420 N N . TYR A 1 217 ? -26.341 5.412 -13.077 1.00 51.11 215 TYR A N 1
ATOM 1421 C CA . TYR A 1 217 ? -26.542 3.967 -12.958 1.00 48.46 215 TYR A CA 1
ATOM 1422 C C . TYR A 1 217 ? -26.742 3.277 -14.306 1.00 39.95 215 TYR A C 1
ATOM 1423 O O . TYR A 1 217 ? -25.957 2.426 -14.706 1.00 43.08 215 TYR A O 1
ATOM 1432 N N . ASN A 1 218 ? -27.812 3.649 -14.991 1.00 26.66 216 ASN A N 1
ATOM 1433 C CA . ASN A 1 218 ? -28.177 3.036 -16.248 1.00 35.86 216 ASN A CA 1
ATOM 1434 C C . ASN A 1 218 ? -27.055 3.128 -17.281 1.00 44.13 216 ASN A C 1
ATOM 1435 O O . ASN A 1 218 ? -26.741 2.146 -17.968 1.00 44.32 216 ASN A O 1
ATOM 1440 N N . LYS A 1 219 ? -26.445 4.305 -17.377 1.00 37.90 217 LYS A N 1
ATOM 1441 C CA . LYS A 1 219 ? -25.462 4.566 -18.421 1.00 27.19 217 LYS A CA 1
ATOM 1442 C C . LYS A 1 219 ? -24.162 3.828 -18.147 1.00 30.60 217 LYS A C 1
ATOM 1443 O O . LYS A 1 219 ? -23.471 3.412 -19.075 1.00 41.74 217 LYS A O 1
ATOM 1449 N N . LEU A 1 220 ? -23.831 3.663 -16.872 1.00 27.29 218 LEU A N 1
ATOM 1450 C CA . LEU A 1 220 ? -22.657 2.880 -16.489 1.00 27.41 218 LEU A CA 1
ATOM 1451 C C . LEU A 1 220 ? -22.879 1.401 -16.746 1.00 34.89 218 LEU A C 1
ATOM 1452 O O . LEU A 1 220 ? -22.043 0.745 -17.356 1.00 40.80 218 LEU A O 1
ATOM 1457 N N . LYS A 1 221 ? -24.009 0.890 -16.262 1.00 39.88 219 LYS A N 1
ATOM 1458 C CA . LYS A 1 221 ? -24.387 -0.505 -16.429 1.00 46.06 219 LYS A CA 1
ATOM 1459 C C . LYS A 1 221 ? -24.424 -0.869 -17.906 1.00 53.41 219 LYS A C 1
ATOM 1460 O O . LYS A 1 221 ? -24.011 -1.967 -18.297 1.00 51.92 219 LYS A O 1
ATOM 1466 N N . GLU A 1 222 ? -24.905 0.070 -18.720 1.00 56.68 220 GLU A N 1
ATOM 1467 C CA . GLU A 1 222 ? -24.990 -0.123 -20.163 1.00 52.63 220 GLU A CA 1
ATOM 1468 C C . GLU A 1 222 ? -23.576 -0.284 -20.738 1.00 55.01 220 GLU A C 1
ATOM 1469 O O . GLU A 1 222 ? -23.298 -1.241 -21.450 1.00 61.61 220 GLU A O 1
ATOM 1475 N N . ALA A 1 223 ? -22.667 0.603 -20.364 1.00 48.23 221 ALA A N 1
ATOM 1476 C CA . ALA A 1 223 ? -21.306 0.537 -20.869 1.00 42.74 221 ALA A CA 1
ATOM 1477 C C . ALA A 1 223 ? -20.541 -0.651 -20.289 1.00 53.38 221 ALA A C 1
ATOM 1478 O O . ALA A 1 223 ? -19.506 -1.034 -20.823 1.00 62.29 221 ALA A O 1
ATOM 1488 N N . THR A 1 225 ? -21.924 -3.751 -19.964 1.00 66.96 223 THR A N 1
ATOM 1489 C CA . THR A 1 225 ? -22.220 -4.808 -20.894 1.00 74.84 223 THR A CA 1
ATOM 1490 C C . THR A 1 225 ? -22.149 -4.238 -22.302 1.00 74.78 223 THR A C 1
ATOM 1491 O O . THR A 1 225 ? -23.155 -4.090 -22.990 1.00 87.03 223 THR A O 1
ATOM 1495 N N . ALA A 1 226 ? -20.931 -3.901 -22.700 1.00 61.42 224 ALA A N 1
ATOM 1496 C CA . ALA A 1 226 ? -20.635 -3.374 -24.021 1.00 57.46 224 ALA A CA 1
ATOM 1497 C C . ALA A 1 226 ? -19.127 -3.354 -24.095 1.00 49.81 224 ALA A C 1
ATOM 1498 O O . ALA A 1 226 ? -18.512 -3.553 -25.149 1.00 46.70 224 ALA A O 1
ATOM 1500 N N . TYR A 1 227 ? -18.553 -3.123 -22.924 1.00 36.88 225 TYR A N 1
ATOM 1501 C CA . TYR A 1 227 ? -17.126 -3.143 -22.714 1.00 41.25 225 TYR A CA 1
ATOM 1502 C C . TYR A 1 227 ? -16.886 -3.729 -21.337 1.00 51.97 225 TYR A C 1
ATOM 1503 O O . TYR A 1 227 ? -16.546 -3.004 -20.423 1.00 58.46 225 TYR A O 1
ATOM 1512 N N . PRO A 1 228 ? -17.091 -5.038 -21.166 1.00 53.55 226 PRO A N 1
ATOM 1513 C CA . PRO A 1 228 ? -17.049 -5.571 -19.795 1.00 56.88 226 PRO A CA 1
ATOM 1514 C C . PRO A 1 228 ? -15.695 -5.527 -19.056 1.00 57.44 226 PRO A C 1
ATOM 1515 O O . PRO A 1 228 ? -15.430 -6.467 -18.304 1.00 48.70 226 PRO A O 1
ATOM 1519 N N . ASP A 1 229 ? -14.907 -4.453 -19.172 1.00 67.10 227 ASP A N 1
ATOM 1520 C CA . ASP A 1 229 ? -13.501 -4.562 -18.787 1.00 67.01 227 ASP A CA 1
ATOM 1521 C C . ASP A 1 229 ? -12.523 -3.382 -18.905 1.00 73.57 227 ASP A C 1
ATOM 1522 O O . ASP A 1 229 ? -11.340 -3.666 -19.077 1.00 83.00 227 ASP A O 1
ATOM 1527 N N . ILE A 1 230 ? -12.866 -2.101 -18.767 1.00 68.88 228 ILE A N 1
ATOM 1528 C CA . ILE A 1 230 ? -13.685 -1.442 -17.757 1.00 54.95 228 ILE A CA 1
ATOM 1529 C C . ILE A 1 230 ? -13.552 -2.094 -16.408 1.00 46.17 228 ILE A C 1
ATOM 1530 O O . ILE A 1 230 ? -14.216 -3.074 -16.077 1.00 49.31 228 ILE A O 1
ATOM 1535 N N . THR A 1 231 ? -12.650 -1.486 -15.648 1.00 34.78 229 THR A N 1
ATOM 1536 C CA . THR A 1 231 ? -12.399 -1.790 -14.263 1.00 30.80 229 THR A CA 1
ATOM 1537 C C . THR A 1 231 ? -12.087 -0.473 -13.561 1.00 27.78 229 THR A C 1
ATOM 1538 O O . THR A 1 231 ? -11.394 -0.431 -12.550 1.00 26.36 229 THR A O 1
ATOM 1542 N N . GLY A 1 232 ? -12.610 0.613 -14.114 1.00 27.00 230 GLY A N 1
ATOM 1543 C CA . GLY A 1 232 ? -12.353 1.941 -13.586 1.00 19.84 230 GLY A CA 1
ATOM 1544 C C . GLY A 1 232 ? -13.411 2.927 -14.034 1.00 28.93 230 GLY A C 1
ATOM 1545 O O . GLY A 1 232 ? -13.813 2.944 -15.197 1.00 30.35 230 GLY A O 1
ATOM 1546 N N . ILE A 1 233 ? -13.877 3.741 -13.093 1.00 33.19 231 ILE A N 1
ATOM 1547 C CA . ILE A 1 233 ? -14.836 4.804 -13.372 1.00 21.88 231 ILE A CA 1
ATOM 1548 C C . ILE A 1 233 ? -14.369 6.173 -12.859 1.00 23.24 231 ILE A C 1
ATOM 1549 O O . ILE A 1 233 ? -13.977 6.316 -11.709 1.00 26.06 231 ILE A O 1
ATOM 1554 N N . LEU A 1 234 ? -14.427 7.177 -13.727 1.00 23.53 232 LEU A N 1
ATOM 1555 C CA . LEU A 1 234 ? -13.946 8.517 -13.414 1.00 20.61 232 LEU A CA 1
ATOM 1556 C C . LEU A 1 234 ? -15.123 9.477 -13.428 1.00 29.77 232 LEU A C 1
ATOM 1557 O O . LEU A 1 234 ? -15.632 9.822 -14.490 1.00 36.61 232 LEU A O 1
ATOM 1562 N N . GLY A 1 235 ? -15.558 9.918 -12.259 1.00 17.55 233 GLY A N 1
ATOM 1563 C CA . GLY A 1 235 ? -16.786 10.680 -12.183 1.00 17.54 233 GLY A CA 1
ATOM 1564 C C . GLY A 1 235 ? -16.613 12.157 -11.927 1.00 31.53 233 GLY A C 1
ATOM 1565 O O . GLY A 1 235 ? -16.075 12.571 -10.912 1.00 43.65 233 GLY A O 1
ATOM 1566 N N . ALA A 1 236 ? -17.097 12.971 -12.847 1.00 16.71 234 ALA A N 1
ATOM 1567 C CA . ALA A 1 236 ? -17.043 14.405 -12.653 1.00 17.97 234 ALA A CA 1
ATOM 1568 C C . ALA A 1 236 ? -18.253 14.937 -11.863 1.00 28.81 234 ALA A C 1
ATOM 1569 O O . ALA A 1 236 ? -18.070 15.616 -10.855 1.00 42.02 234 ALA A O 1
ATOM 1571 N N . PRO A 1 237 ? -19.492 14.636 -12.301 1.00 16.72 235 PRO A N 1
ATOM 1572 C CA . PRO A 1 237 ? -20.589 15.221 -11.523 1.00 19.96 235 PRO A CA 1
ATOM 1573 C C . PRO A 1 237 ? -20.933 14.408 -10.284 1.00 19.34 235 PRO A C 1
ATOM 1574 O O . PRO A 1 237 ? -21.034 13.192 -10.382 1.00 25.50 235 PRO A O 1
ATOM 1586 N N . PRO A 1 239 ? -23.341 13.169 -8.444 1.00 19.16 237 PRO A N 1
ATOM 1587 C CA . PRO A 1 239 ? -24.173 11.960 -8.352 1.00 22.61 237 PRO A CA 1
ATOM 1588 C C . PRO A 1 239 ? -23.531 10.657 -8.839 1.00 35.14 237 PRO A C 1
ATOM 1589 O O . PRO A 1 239 ? -23.902 9.584 -8.352 1.00 32.80 237 PRO A O 1
ATOM 1593 N N . THR A 1 240 ? -22.599 10.751 -9.783 1.00 33.30 238 THR A N 1
ATOM 1594 C CA . THR A 1 240 ? -21.941 9.578 -10.325 1.00 22.89 238 THR A CA 1
ATOM 1595 C C . THR A 1 240 ? -21.348 8.757 -9.218 1.00 31.53 238 THR A C 1
ATOM 1596 O O . THR A 1 240 ? -21.386 7.536 -9.256 1.00 48.67 238 THR A O 1
ATOM 1600 N N . SER A 1 241 ? -20.803 9.439 -8.223 1.00 27.80 239 SER A N 1
ATOM 1601 C CA . SER A 1 241 ? -20.304 8.776 -7.032 1.00 29.47 239 SER A CA 1
ATOM 1602 C C . SER A 1 241 ? -21.369 7.870 -6.430 1.00 42.50 239 SER A C 1
ATOM 1603 O O . SER A 1 241 ? -21.111 6.701 -6.160 1.00 44.33 239 SER A O 1
ATOM 1606 N N . ALA A 1 242 ? -22.572 8.403 -6.239 1.00 47.89 240 ALA A N 1
ATOM 1607 C CA . ALA A 1 242 ? -23.683 7.585 -5.764 1.00 48.95 240 ALA A CA 1
ATOM 1608 C C . ALA A 1 242 ? -24.025 6.518 -6.795 1.00 42.12 240 ALA A C 1
ATOM 1609 O O . ALA A 1 242 ? -24.153 5.335 -6.466 1.00 35.80 240 ALA A O 1
ATOM 1611 N N . GLY A 1 243 ? -24.156 6.951 -8.045 1.00 42.66 241 GLY A N 1
ATOM 1612 C CA . GLY A 1 243 ? -24.595 6.085 -9.123 1.00 46.14 241 GLY A CA 1
ATOM 1613 C C . GLY A 1 243 ? -23.672 4.912 -9.357 1.00 49.52 241 GLY A C 1
ATOM 1614 O O . GLY A 1 243 ? -24.128 3.798 -9.599 1.00 52.81 241 GLY A O 1
ATOM 1615 N N . ALA A 1 244 ? -22.368 5.158 -9.279 1.00 47.65 242 ALA A N 1
ATOM 1616 C CA . ALA A 1 244 ? -21.383 4.108 -9.499 1.00 35.96 242 ALA A CA 1
ATOM 1617 C C . ALA A 1 244 ? -21.242 3.255 -8.251 1.00 39.22 242 ALA A C 1
ATOM 1618 O O . ALA A 1 244 ? -21.043 2.047 -8.326 1.00 43.88 242 ALA A O 1
ATOM 1620 N N . GLY A 1 245 ? -21.335 3.896 -7.095 1.00 40.42 243 GLY A N 1
ATOM 1621 C CA . GLY A 1 245 ? -21.329 3.170 -5.848 1.00 35.29 243 GLY A CA 1
ATOM 1622 C C . GLY A 1 245 ? -22.394 2.110 -5.914 1.00 38.31 243 GLY A C 1
ATOM 1623 O O . GLY A 1 245 ? -22.102 0.934 -5.732 1.00 51.80 243 GLY A O 1
ATOM 1624 N N . ARG A 1 246 ? -23.618 2.535 -6.217 1.00 30.62 244 ARG A N 1
ATOM 1625 C CA . ARG A 1 246 ? -24.764 1.639 -6.304 1.00 33.90 244 ARG A CA 1
ATOM 1626 C C . ARG A 1 246 ? -24.517 0.466 -7.238 1.00 40.89 244 ARG A C 1
ATOM 1627 O O . ARG A 1 246 ? -24.800 -0.678 -6.897 1.00 39.00 244 ARG A O 1
ATOM 1635 N N . LEU A 1 247 ? -23.970 0.751 -8.410 1.00 53.08 245 LEU A N 1
ATOM 1636 C CA . LEU A 1 247 ? -23.657 -0.294 -9.380 1.00 53.20 245 LEU A CA 1
ATOM 1637 C C . LEU A 1 247 ? -22.602 -1.269 -8.866 1.00 50.84 245 LEU A C 1
ATOM 1638 O O . LEU A 1 247 ? -22.675 -2.451 -9.143 1.00 53.48 245 LEU A O 1
ATOM 1643 N N . ILE A 1 248 ? -21.620 -0.775 -8.125 1.00 52.30 246 ILE A N 1
ATOM 1644 C CA . ILE A 1 248 ? -20.570 -1.636 -7.585 1.00 55.17 246 ILE A CA 1
ATOM 1645 C C . ILE A 1 248 ? -21.115 -2.534 -6.472 1.00 62.41 246 ILE A C 1
ATOM 1646 O O . ILE A 1 248 ? -20.764 -3.713 -6.380 1.00 59.18 246 ILE A O 1
ATOM 1651 N N . ALA A 1 249 ? -21.987 -1.974 -5.641 1.00 68.41 247 ALA A N 1
ATOM 1652 C CA . ALA A 1 249 ? -22.667 -2.744 -4.609 1.00 71.17 247 ALA A CA 1
ATOM 1653 C C . ALA A 1 249 ? -23.517 -3.844 -5.239 1.00 67.92 247 ALA A C 1
ATOM 1654 O O . ALA A 1 249 ? -23.338 -5.025 -4.943 1.00 58.63 247 ALA A O 1
ATOM 1656 N N . GLU A 1 250 ? -24.439 -3.444 -6.112 1.00 71.74 248 GLU A N 1
ATOM 1657 C CA . GLU A 1 250 ? -25.291 -4.390 -6.828 1.00 74.30 248 GLU A CA 1
ATOM 1658 C C . GLU A 1 250 ? -24.498 -5.126 -7.905 1.00 82.71 248 GLU A C 1
ATOM 1659 O O . GLU A 1 2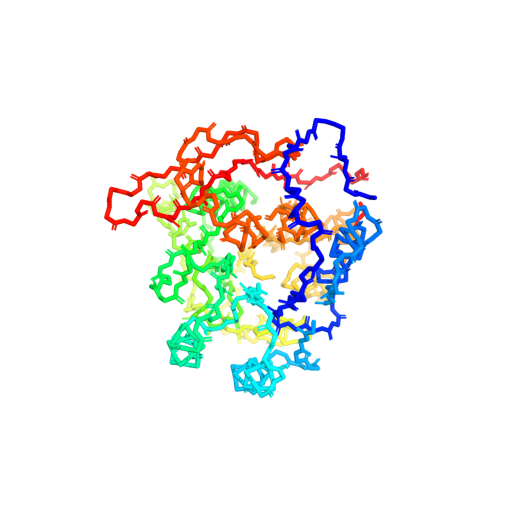50 ? -24.218 -4.567 -8.963 1.00 94.55 248 GLU A O 1
ATOM 1665 N N . GLY A 1 251 ? -24.141 -6.380 -7.645 1.00 78.84 249 GLY A N 1
ATOM 1666 C CA . GLY A 1 251 ? -23.459 -7.197 -8.638 1.00 79.06 249 GLY A CA 1
ATOM 1667 C C . GLY A 1 251 ? -21.961 -7.046 -8.522 1.00 82.89 249 GLY A C 1
ATOM 1668 O O . GLY A 1 251 ? -21.444 -5.943 -8.694 1.00 88.45 249 GLY A O 1
ATOM 1669 N N . GLY A 1 252 ? -21.271 -8.155 -8.255 1.00 81.56 250 GLY A N 1
ATOM 1670 C CA . GLY A 1 252 ? -19.889 -8.104 -7.824 1.00 80.30 250 GLY A CA 1
ATOM 1671 C C . GLY A 1 252 ? -19.859 -7.090 -6.697 1.00 79.19 250 GLY A C 1
ATOM 1672 O O . GLY A 1 252 ? -20.598 -7.234 -5.719 1.00 77.22 250 GLY A O 1
ATOM 1673 N N . LEU A 1 253 ? -19.029 -6.058 -6.818 1.00 73.84 251 LEU A N 1
ATOM 1674 C CA . LEU A 1 253 ? -17.996 -5.951 -7.837 1.00 64.74 251 LEU A CA 1
ATOM 1675 C C . LEU A 1 253 ? -16.841 -5.261 -7.155 1.00 70.08 251 LEU A C 1
ATOM 1676 O O . LEU A 1 253 ? -15.865 -4.852 -7.792 1.00 65.81 251 LEU A O 1
ATOM 1681 N N . LYS A 1 254 ? -17.008 -5.116 -5.841 1.00 78.09 252 LYS A N 1
ATOM 1682 C CA . LYS A 1 254 ? -16.005 -4.571 -4.942 1.00 75.28 252 LYS A CA 1
ATOM 1683 C C . LYS A 1 254 ? -14.665 -5.169 -5.304 1.00 64.31 252 LYS A C 1
ATOM 1684 O O . LYS A 1 254 ? -14.533 -6.385 -5.466 1.00 61.46 252 LYS A O 1
ATOM 1690 N N . GLY A 1 255 ? -13.675 -4.312 -5.477 1.00 53.96 253 GLY A N 1
ATOM 1691 C CA . GLY A 1 255 ? -12.343 -4.799 -5.747 1.00 46.76 253 GLY A CA 1
ATOM 1692 C C . GLY A 1 255 ? -12.072 -5.136 -7.197 1.00 53.35 253 GLY A C 1
ATOM 1693 O O . GLY A 1 255 ? -10.912 -5.206 -7.603 1.00 59.98 253 GLY A O 1
ATOM 1694 N N . LYS A 1 256 ? -13.117 -5.355 -7.991 1.00 49.92 254 LYS A N 1
ATOM 1695 C CA . LYS A 1 256 ? -12.882 -5.583 -9.410 1.00 54.55 254 LYS A CA 1
ATOM 1696 C C . LYS A 1 256 ? -13.048 -4.271 -10.191 1.00 54.70 254 LYS A C 1
ATOM 1697 O O . LYS A 1 256 ? -12.303 -4.010 -11.150 1.00 57.38 254 LYS A O 1
ATOM 1703 N N . VAL A 1 257 ? -14.005 -3.439 -9.786 1.00 52.71 255 VAL A N 1
ATOM 1704 C CA . VAL A 1 257 ? -14.185 -2.157 -10.455 1.00 41.47 255 VAL A CA 1
ATOM 1705 C C . VAL A 1 257 ? -14.031 -1.010 -9.477 1.00 38.68 255 VAL A C 1
ATOM 1706 O O . VAL A 1 257 ? -14.696 -0.970 -8.444 1.00 40.91 255 VAL A O 1
ATOM 1710 N N . PHE A 1 258 ? -13.149 -0.077 -9.823 1.00 33.89 256 PHE A N 1
ATOM 1711 C CA . PHE A 1 258 ? -12.752 0.992 -8.925 1.00 33.69 256 PHE A CA 1
ATOM 1712 C C . PHE A 1 258 ? -13.371 2.327 -9.326 1.00 41.33 256 PHE A C 1
ATOM 1713 O O . PHE A 1 258 ? -13.674 2.538 -10.495 1.00 52.19 256 PHE A O 1
ATOM 1721 N N . PHE A 1 259 ? -13.579 3.216 -8.359 1.00 37.15 257 PHE A N 1
ATOM 1722 C CA . PHE A 1 259 ? -14.157 4.536 -8.641 1.00 29.82 257 PHE A CA 1
ATOM 1723 C C . PHE A 1 259 ? -13.340 5.675 -8.067 1.00 20.33 257 PHE A C 1
ATOM 1724 O O . PHE A 1 259 ? -12.924 5.631 -6.917 1.00 23.63 257 PHE A O 1
ATOM 1732 N N . ALA A 1 260 ? -13.155 6.716 -8.866 1.00 20.99 258 ALA A N 1
ATOM 1733 C CA . ALA A 1 260 ? -12.656 7.996 -8.382 1.00 18.14 258 ALA A CA 1
ATOM 1734 C C . ALA A 1 260 ? -13.461 9.099 -9.028 1.00 30.13 258 ALA A C 1
ATOM 1735 O O . ALA A 1 260 ? -13.755 9.048 -10.226 1.00 36.47 258 ALA A O 1
ATOM 1737 N N . GLY A 1 261 ? -13.824 10.097 -8.240 1.00 24.38 259 GLY A N 1
ATOM 1738 C CA . GLY A 1 261 ? -14.549 11.217 -8.784 1.00 22.27 259 GLY A CA 1
ATOM 1739 C C . GLY A 1 261 ? -15.003 12.203 -7.735 1.00 29.12 259 GLY A C 1
ATOM 1740 O O . GLY A 1 261 ? -14.665 12.095 -6.561 1.00 32.38 259 GLY A O 1
ATOM 1741 N N . THR A 1 262 ? -15.763 13.192 -8.169 1.00 28.89 260 THR A N 1
ATOM 1742 C CA . THR A 1 262 ? -16.426 14.060 -7.231 1.00 25.47 260 THR A CA 1
ATOM 1743 C C . THR A 1 262 ? -17.479 13.257 -6.503 1.00 31.78 260 THR A C 1
ATOM 1744 O O . THR A 1 262 ? -18.081 12.355 -7.084 1.00 43.81 260 THR A O 1
ATOM 1748 N N . GLY A 1 263 ? -17.672 13.573 -5.229 1.00 29.27 261 GLY A N 1
ATOM 1749 C CA . GLY A 1 263 ? -18.843 13.145 -4.487 1.00 34.76 261 GLY A CA 1
ATOM 1750 C C . GLY A 1 263 ? -18.977 13.951 -3.206 1.00 29.68 261 GLY A C 1
ATOM 1751 O O . GLY A 1 263 ? -18.123 14.776 -2.887 1.00 19.98 261 GLY A O 1
ATOM 1752 N N . LEU A 1 264 ? -20.060 13.725 -2.478 1.00 29.62 262 LEU A N 1
ATOM 1753 C CA . LEU A 1 264 ? -20.135 14.168 -1.097 1.00 28.76 262 LEU A CA 1
ATOM 1754 C C . LEU A 1 264 ? -20.261 12.960 -0.177 1.00 40.31 262 LEU A C 1
ATOM 1755 O O . LEU A 1 264 ? -20.723 11.898 -0.612 1.00 50.02 262 LEU A O 1
ATOM 1760 N N . VAL A 1 265 ? -19.856 13.098 1.082 1.00 36.18 263 VAL A N 1
ATOM 1761 C CA . VAL A 1 265 ? -20.010 11.975 1.998 1.00 44.56 263 VAL A CA 1
ATOM 1762 C C . VAL A 1 265 ? -21.496 11.733 2.243 1.00 56.15 263 VAL A C 1
ATOM 1763 O O . VAL A 1 265 ? -21.922 10.601 2.457 1.00 60.03 263 VAL A O 1
ATOM 1767 N N . SER A 1 266 ? -22.276 12.806 2.174 1.00 60.27 264 SER A N 1
ATOM 1768 C CA . SER A 1 266 ? -23.723 12.737 2.274 1.00 51.76 264 SER A CA 1
ATOM 1769 C C . SER A 1 266 ? -24.253 11.626 1.361 1.00 47.58 264 SER A C 1
ATOM 1770 O O . SER A 1 266 ? -24.936 10.716 1.809 1.00 52.05 264 SER A O 1
ATOM 1773 N N . VAL A 1 267 ? -23.875 11.666 0.092 1.00 39.35 265 VAL A N 1
ATOM 1774 C CA . VAL A 1 267 ? -24.448 10.768 -0.891 1.00 34.47 265 VAL A CA 1
ATOM 1775 C C . VAL A 1 267 ? -23.615 9.525 -1.145 1.00 33.01 265 VAL A C 1
ATOM 1776 O O . VAL A 1 267 ? -23.994 8.687 -1.966 1.00 37.10 265 VAL A O 1
ATOM 1780 N N . ALA A 1 268 ? -22.485 9.394 -0.462 1.00 30.58 266 ALA A N 1
ATOM 1781 C CA . ALA A 1 268 ? -21.533 8.360 -0.860 1.00 35.88 266 ALA A CA 1
ATOM 1782 C C . ALA A 1 268 ? -20.676 7.805 0.273 1.00 47.93 266 ALA A C 1
ATOM 1783 O O . ALA A 1 268 ? -19.861 6.904 0.059 1.00 44.59 266 ALA A O 1
ATOM 1785 N N . GLY A 1 269 ? -20.850 8.354 1.468 1.00 50.68 267 GLY A N 1
ATOM 1786 C CA . GLY A 1 269 ? -20.080 7.931 2.618 1.00 35.22 267 GLY A CA 1
ATOM 1787 C C . GLY A 1 269 ? -20.203 6.448 2.874 1.00 35.64 267 GLY A C 1
ATOM 1788 O O . GLY A 1 269 ? -19.205 5.787 3.159 1.00 38.46 267 GLY A O 1
ATOM 1789 N N . GLU A 1 270 ? -21.419 5.917 2.762 1.00 37.87 268 GLU A N 1
ATOM 1790 C CA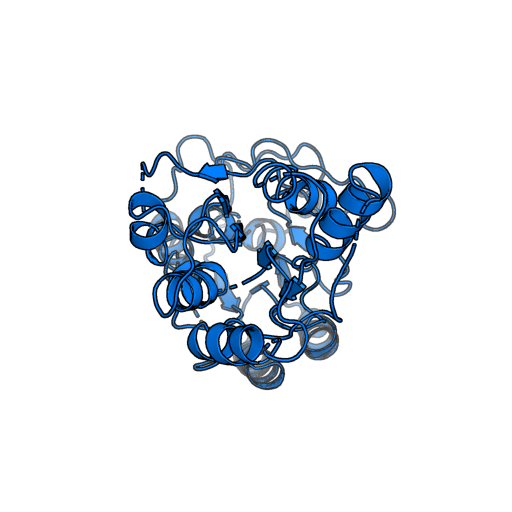 . GLU A 1 270 ? -21.637 4.521 3.083 1.00 43.96 268 GLU A CA 1
ATOM 1791 C C . GLU A 1 270 ? -20.939 3.628 2.073 1.00 52.05 268 GLU A C 1
ATOM 1792 O O . GLU A 1 270 ? -20.412 2.573 2.418 1.00 49.00 268 GLU A O 1
ATOM 1798 N N . TYR A 1 271 ? -20.924 4.070 0.822 1.00 55.72 269 TYR A N 1
ATOM 1799 C CA . TYR A 1 271 ? -20.227 3.341 -0.228 1.00 51.67 269 TYR A CA 1
ATOM 1800 C C . TYR A 1 271 ? -18.713 3.375 -0.035 1.00 56.23 269 TYR A C 1
ATOM 1801 O O . TYR A 1 271 ? -17.988 2.522 -0.545 1.00 56.51 269 TYR A O 1
ATOM 1810 N N . ILE A 1 272 ? -18.227 4.367 0.697 1.00 56.92 270 ILE A N 1
ATOM 1811 C CA . ILE A 1 272 ? -16.805 4.406 1.007 1.00 59.11 270 ILE A CA 1
ATOM 1812 C C . ILE A 1 272 ? -16.469 3.469 2.153 1.00 59.72 270 ILE A C 1
ATOM 1813 O O . ILE A 1 272 ? -15.521 2.696 2.066 1.00 59.95 270 ILE A O 1
ATOM 1818 N N . LYS A 1 273 ? -17.250 3.527 3.227 1.00 59.96 271 LYS A N 1
ATOM 1819 C CA . LYS A 1 273 ? -16.935 2.712 4.390 1.00 69.29 271 LYS A CA 1
ATOM 1820 C C . LYS A 1 273 ? -17.103 1.233 4.063 1.00 61.63 271 LYS A C 1
ATOM 1821 O O . LYS A 1 273 ? -16.465 0.376 4.677 1.00 58.05 271 LYS A O 1
ATOM 1827 N N . ASN A 1 274 ? -17.938 0.946 3.071 1.00 56.89 272 ASN A N 1
ATOM 1828 C CA . ASN A 1 274 ? -18.196 -0.421 2.659 1.00 53.29 272 ASN A CA 1
ATOM 1829 C C . ASN A 1 274 ? -17.205 -0.956 1.640 1.00 47.83 272 ASN A C 1
ATOM 1830 O O . ASN A 1 274 ? -17.368 -2.083 1.162 1.00 50.47 272 ASN A O 1
ATOM 1835 N N . ASP A 1 275 ? -16.190 -0.151 1.325 1.00 48.13 273 ASP A N 1
ATOM 1836 C CA . ASP A 1 275 ? -15.142 -0.496 0.356 1.00 57.01 273 ASP A CA 1
ATOM 1837 C C . ASP A 1 275 ? -15.650 -0.454 -1.079 1.00 49.69 273 ASP A C 1
ATOM 1838 O O . ASP A 1 275 ? -15.037 -1.040 -1.964 1.00 44.81 273 ASP A O 1
ATOM 1843 N N . ASP A 1 276 ? -16.766 0.222 -1.322 1.00 49.08 274 ASP A N 1
ATOM 1844 C CA . ASP A 1 276 ? -17.381 0.139 -2.641 1.00 54.16 274 ASP A CA 1
ATOM 1845 C C . ASP A 1 276 ? -16.756 1.147 -3.604 1.00 52.56 274 ASP A C 1
ATOM 1846 O O . ASP A 1 276 ? -16.356 0.778 -4.710 1.00 54.79 274 ASP A O 1
ATOM 1851 N N . VAL A 1 277 ? -16.668 2.411 -3.190 1.00 41.25 275 VAL A N 1
ATOM 1852 C CA . VAL A 1 277 ? -15.900 3.399 -3.947 1.00 31.55 275 VAL A CA 1
ATOM 1853 C C . VAL A 1 277 ? -14.700 3.841 -3.140 1.00 27.31 275 VAL A C 1
ATOM 1854 O O . VAL A 1 277 ? -14.765 3.943 -1.922 1.00 37.12 275 VAL A O 1
ATOM 1858 N N . GLN A 1 278 ? -13.599 4.104 -3.831 1.00 27.08 276 GLN A N 1
ATOM 1859 C CA . GLN A 1 278 ? -12.303 4.176 -3.179 1.00 28.02 276 GLN A CA 1
ATOM 1860 C C . GLN A 1 278 ? -11.825 5.590 -2.855 1.00 38.73 276 GLN A C 1
ATOM 1861 O O . GLN A 1 278 ? -11.182 5.801 -1.829 1.00 51.11 276 GLN A O 1
ATOM 1867 N N . TYR A 1 279 ? -12.148 6.559 -3.702 1.00 38.32 277 TYR A N 1
ATOM 1868 C CA . TYR A 1 279 ? -11.710 7.936 -3.467 1.00 42.55 277 TYR A CA 1
ATOM 1869 C C . TYR A 1 279 ? -12.688 8.930 -4.049 1.00 33.84 277 TYR A C 1
ATOM 1870 O O . TYR A 1 279 ? -13.131 8.787 -5.178 1.00 31.26 277 TYR A O 1
ATOM 1879 N N . ILE A 1 280 ? -13.013 9.958 -3.283 1.00 33.39 278 ILE A N 1
ATOM 1880 C CA . ILE A 1 280 ? -13.855 11.022 -3.806 1.00 33.23 278 ILE A CA 1
ATOM 1881 C C . ILE A 1 280 ? -13.279 12.378 -3.441 1.00 29.85 278 ILE A C 1
ATOM 1882 O O . ILE A 1 280 ? -12.699 12.530 -2.374 1.00 35.81 278 ILE A O 1
ATOM 1887 N N . GLN A 1 281 ? -13.409 13.369 -4.313 1.00 23.64 279 GLN A N 1
ATOM 1888 C CA . GLN A 1 281 ? -13.022 14.702 -3.873 1.00 24.03 279 GLN A CA 1
ATOM 1889 C C . GLN A 1 281 ? -14.100 15.766 -4.120 1.00 25.27 279 GLN A C 1
ATOM 1890 O O . GLN A 1 281 ? -15.120 15.493 -4.725 1.00 26.57 279 GLN A O 1
ATOM 1896 N N . PHE A 1 282 ? -13.882 16.960 -3.578 1.00 27.36 280 PHE A N 1
ATOM 1897 C CA . PHE A 1 282 ? -14.840 18.057 -3.653 1.00 22.65 280 PHE A CA 1
ATOM 1898 C C . PHE A 1 282 ? -14.340 19.368 -3.025 1.00 25.57 280 PHE A C 1
ATOM 1899 O O . PHE A 1 282 ? -13.203 19.473 -2.555 1.00 21.77 280 PHE A O 1
ATOM 1907 N N . TRP A 1 283 ? -15.225 20.360 -3.033 1.00 23.46 281 TRP A N 1
ATOM 1908 C CA . TRP A 1 283 ? -15.017 21.626 -2.360 1.00 14.87 281 TRP A CA 1
ATOM 1909 C C . TRP A 1 283 ? -16.303 21.977 -1.588 1.00 24.22 281 TRP A C 1
ATOM 1910 O O . TRP A 1 283 ? -17.260 21.234 -1.652 1.00 15.61 281 TRP A O 1
ATOM 1921 N N . ASP A 1 284 ? -16.322 23.062 -0.821 1.00 22.01 282 ASP A N 1
ATOM 1922 C CA . ASP A 1 284 ? -17.505 23.367 -0.032 1.00 17.17 282 ASP A CA 1
ATOM 1923 C C . ASP A 1 284 ? -18.351 24.391 -0.768 1.00 34.34 282 ASP A C 1
ATOM 1924 O O . ASP A 1 284 ? -18.041 25.581 -0.775 1.00 39.61 282 ASP A O 1
ATOM 1929 N N . PRO A 1 285 ? -19.436 23.924 -1.393 1.00 36.94 283 PRO A N 1
ATOM 1930 C CA . PRO A 1 285 ? -20.302 24.798 -2.180 1.00 32.50 283 PRO A CA 1
ATOM 1931 C C . PRO A 1 285 ? -20.984 25.837 -1.314 1.00 33.74 283 PRO A C 1
ATOM 1932 O O . PRO A 1 285 ? -21.492 26.824 -1.845 1.00 39.10 283 PRO A O 1
ATOM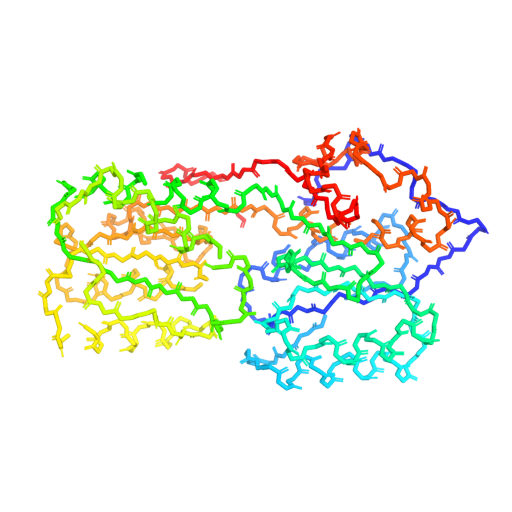 1936 N N . ALA A 1 286 ? -21.003 25.610 -0.002 1.00 41.10 284 ALA A N 1
ATOM 1937 C CA . ALA A 1 286 ? -21.477 26.616 0.952 1.00 28.32 284 ALA A CA 1
ATOM 1938 C C . ALA A 1 286 ? -20.567 27.837 0.900 1.00 28.99 284 ALA A C 1
ATOM 1939 O O . ALA A 1 286 ? -21.031 28.965 0.818 1.00 34.87 284 ALA A O 1
ATOM 1941 N N . VAL A 1 287 ? -19.260 27.610 0.930 1.00 18.65 285 VAL A N 1
ATOM 1942 C CA . VAL A 1 287 ? -18.323 28.713 0.864 1.00 21.59 285 VAL A CA 1
ATOM 1943 C C . VAL A 1 287 ? -18.357 29.354 -0.516 1.00 33.75 285 VAL A C 1
ATOM 1944 O O . VAL A 1 287 ? -18.317 30.584 -0.647 1.00 36.55 285 VAL A O 1
ATOM 1948 N N . ALA A 1 288 ? -18.431 28.512 -1.544 1.00 34.69 286 ALA A N 1
ATOM 1949 C CA . ALA A 1 288 ? -18.493 28.977 -2.931 1.00 30.58 286 ALA A CA 1
ATOM 1950 C C . ALA A 1 288 ? -19.702 29.867 -3.161 1.00 33.88 286 ALA A C 1
ATOM 1951 O O . ALA A 1 288 ? -19.648 30.840 -3.920 1.00 37.28 286 ALA A O 1
ATOM 1953 N N . GLY A 1 289 ? -20.800 29.510 -2.501 1.00 32.34 287 GLY A N 1
ATOM 1954 C CA . GLY A 1 289 ? -22.021 30.285 -2.560 1.00 24.92 287 GLY A CA 1
ATOM 1955 C C . GLY A 1 289 ? -21.829 31.643 -1.926 1.00 22.42 287 GLY A C 1
ATOM 1956 O O . GLY A 1 289 ? -22.254 32.657 -2.477 1.00 28.20 287 GLY A O 1
ATOM 1957 N N . TYR A 1 290 ? -21.182 31.658 -0.766 1.00 19.53 288 TYR A N 1
ATOM 1958 C CA . TYR A 1 290 ? -20.865 32.904 -0.092 1.00 23.99 288 TYR A CA 1
ATOM 1959 C C . TYR A 1 290 ? -20.049 33.799 -1.013 1.00 29.08 288 TYR A C 1
ATOM 1960 O O . TYR A 1 290 ? -20.462 34.915 -1.337 1.00 38.26 288 TYR A O 1
ATOM 1969 N N . ALA A 1 291 ? -18.912 33.280 -1.461 1.00 18.98 289 ALA A N 1
ATOM 1970 C CA . ALA A 1 291 ? -17.976 34.039 -2.287 1.00 25.42 289 ALA A CA 1
ATOM 1971 C C . ALA A 1 291 ? -18.646 34.697 -3.491 1.00 25.22 289 ALA A C 1
ATOM 1972 O O . ALA A 1 291 ? -18.393 35.858 -3.819 1.00 31.16 289 ALA A O 1
ATOM 1982 N N . ASN A 1 293 ? -21.778 35.648 -3.852 1.00 25.91 291 ASN A N 1
ATOM 1983 C CA . ASN A 1 293 ? -22.590 36.784 -3.476 1.00 26.76 291 ASN A CA 1
ATOM 1984 C C . ASN A 1 293 ? -21.699 37.959 -3.035 1.00 29.97 291 ASN A C 1
ATOM 1985 O O . ASN A 1 293 ? -21.942 39.095 -3.432 1.00 36.67 291 ASN A O 1
ATOM 1998 N N . LEU A 1 295 ? -18.696 38.760 -4.205 1.00 22.57 293 LEU A N 1
ATOM 1999 C CA . LEU A 1 295 ? -18.303 39.384 -5.457 1.00 22.82 293 LEU A CA 1
ATOM 2000 C C . LEU A 1 295 ? -19.444 40.158 -6.104 1.00 33.93 293 LEU A C 1
ATOM 2001 O O . LEU A 1 295 ? -19.235 41.203 -6.724 1.00 37.64 293 LEU A O 1
ATOM 2006 N N . ALA A 1 296 ? -20.658 39.652 -5.959 1.00 35.43 294 ALA A N 1
ATOM 2007 C CA . ALA A 1 296 ? -21.791 40.314 -6.582 1.00 37.43 294 ALA A CA 1
ATOM 2008 C C . ALA A 1 296 ? -22.003 41.711 -6.012 1.00 41.47 294 ALA A C 1
ATOM 2009 O O . ALA A 1 296 ? -22.204 42.665 -6.763 1.00 47.01 294 ALA A O 1
ATOM 2011 N N . VAL A 1 297 ? -21.941 41.832 -4.689 1.00 40.54 295 VAL A N 1
ATOM 2012 C CA . VAL A 1 297 ? -22.173 43.125 -4.055 1.00 46.68 295 VAL A CA 1
ATOM 2013 C C . VAL A 1 297 ? -20.959 44.024 -4.242 1.00 44.64 295 VAL A C 1
ATOM 2014 O O . VAL A 1 297 ? -21.108 45.231 -4.423 1.00 46.91 295 VAL A O 1
ATOM 2018 N N . ALA A 1 298 ? -19.764 43.438 -4.211 1.00 34.62 296 ALA A N 1
ATOM 2019 C CA . ALA A 1 298 ? -18.553 44.198 -4.470 1.00 33.28 296 ALA A CA 1
ATOM 2020 C C . ALA A 1 298 ? -18.733 44.921 -5.787 1.00 34.62 296 ALA A C 1
ATOM 2021 O O . ALA A 1 298 ? -18.575 46.130 -5.872 1.00 25.35 296 ALA A O 1
ATOM 2023 N N . ALA A 1 299 ? -19.118 44.154 -6.800 1.00 34.69 297 ALA A N 1
ATOM 2024 C CA . ALA A 1 299 ? -19.377 44.687 -8.120 1.00 35.01 297 ALA A CA 1
ATOM 2025 C C . ALA A 1 299 ? -20.486 45.723 -8.055 1.00 45.30 297 ALA A C 1
ATOM 2026 O O . ALA A 1 299 ? -20.413 46.790 -8.668 1.00 40.64 297 ALA A O 1
ATOM 2028 N N . LEU A 1 300 ? -21.521 45.389 -7.300 1.00 48.86 298 LEU A N 1
ATOM 2029 C CA . LEU A 1 300 ? -22.711 46.215 -7.245 1.00 48.62 298 LEU A CA 1
ATOM 2030 C C . LEU A 1 300 ? -22.466 47.475 -6.444 1.00 53.77 298 LEU A C 1
ATOM 2031 O O . LEU A 1 300 ? -23.141 48.486 -6.638 1.00 56.61 298 LEU A O 1
ATOM 2036 N N . GLU A 1 301 ? -21.497 47.405 -5.538 1.00 56.66 299 GLU A N 1
ATOM 2037 C CA . GLU A 1 301 ? -21.050 48.581 -4.810 1.00 55.70 299 GLU A CA 1
ATOM 2038 C C . GLU A 1 301 ? -19.971 49.276 -5.637 1.00 61.67 299 GLU A C 1
ATOM 2039 O O . GLU A 1 301 ? -19.309 50.199 -5.171 1.00 70.27 299 GLU A O 1
ATOM 2041 N N . LYS A 1 302 ? -19.794 48.794 -6.864 1.00 60.84 300 LYS A N 1
ATOM 2042 C CA . LYS A 1 302 ? -18.904 49.402 -7.856 1.00 58.22 300 LYS A CA 1
ATOM 2043 C C . LYS A 1 302 ? -17.400 49.418 -7.473 1.00 60.45 300 LYS A C 1
ATOM 2044 O O . LYS A 1 302 ? -16.653 50.258 -7.966 1.00 68.04 300 LYS A O 1
ATOM 2046 N N . LYS A 1 303 ? -16.961 48.477 -6.630 1.00 51.85 301 LYS A N 1
ATOM 2047 C CA . LYS A 1 303 ? -15.531 48.273 -6.339 1.00 50.84 301 LYS A CA 1
ATOM 2048 C C . LYS A 1 303 ? -14.820 47.367 -7.370 1.00 56.83 301 LYS A C 1
ATOM 2049 O O . LYS A 1 303 ? -13.984 46.542 -7.001 1.00 56.97 301 LYS A O 1
ATOM 2055 N N . ASN A 1 304 ? -15.142 47.527 -8.652 1.00 60.17 302 ASN A N 1
ATOM 2056 C CA . ASN A 1 304 ? -14.582 46.682 -9.708 1.00 51.12 302 ASN A CA 1
ATOM 2057 C C . ASN A 1 304 ? -13.050 46.683 -9.744 1.00 47.83 302 ASN A C 1
ATOM 2058 O O . ASN A 1 304 ? -12.430 45.696 -10.126 1.00 50.34 302 ASN A O 1
ATOM 2063 N N . ASP A 1 305 ? -12.456 47.791 -9.318 1.00 46.19 303 ASP A N 1
ATOM 2064 C CA . ASP A 1 305 ? -11.005 47.973 -9.286 1.00 47.19 303 ASP A CA 1
ATOM 2065 C C . ASP A 1 305 ? -10.358 47.372 -8.043 1.00 48.23 303 ASP A C 1
ATOM 2066 O O . ASP A 1 305 ? -9.326 47.836 -7.590 1.00 58.00 303 ASP A O 1
ATOM 2071 N N . GLN A 1 306 ? -10.988 46.364 -7.469 1.00 51.56 304 GLN A N 1
ATOM 2072 C CA . GLN A 1 306 ? -10.481 45.745 -6.259 1.00 50.30 304 GLN A CA 1
ATOM 2073 C C . GLN A 1 306 ? -10.620 44.239 -6.431 1.00 52.63 304 GLN A C 1
ATOM 2074 O O . GLN A 1 306 ? -9.885 43.446 -5.828 1.00 45.84 304 GLN A O 1
ATOM 2080 N N . ILE A 1 307 ? -11.581 43.865 -7.276 1.00 46.46 305 ILE A N 1
ATOM 2081 C CA . ILE A 1 307 ? -11.764 42.492 -7.706 1.00 38.24 305 ILE A CA 1
ATOM 2082 C C . ILE A 1 307 ? -10.667 42.130 -8.695 1.00 47.30 305 ILE A C 1
ATOM 2083 O O . ILE A 1 307 ? -10.857 42.189 -9.911 1.00 52.00 305 ILE A O 1
ATOM 2088 N N . LYS A 1 308 ? -9.505 41.776 -8.167 1.00 49.74 306 LYS A N 1
ATOM 2089 C CA . LYS A 1 308 ? -8.371 41.411 -9.006 1.00 52.48 306 LYS A CA 1
ATOM 2090 C C . LYS A 1 308 ? -7.506 40.388 -8.292 1.00 52.80 306 LYS A C 1
ATOM 2091 O O . LYS A 1 308 ? -7.793 40.020 -7.157 1.00 56.69 306 LYS A O 1
ATOM 2097 N N . ALA A 1 309 ? -6.456 39.925 -8.963 1.00 46.82 307 ALA A N 1
ATOM 2098 C CA . ALA A 1 309 ? -5.547 38.940 -8.394 1.00 42.16 307 ALA A CA 1
ATOM 2099 C C . ALA A 1 309 ? -5.067 39.361 -7.007 1.00 44.23 307 ALA A C 1
ATOM 2100 O O . ALA A 1 309 ? -4.945 40.551 -6.734 1.00 45.63 307 ALA A O 1
ATOM 2102 N N . GLY A 1 310 ? -4.824 38.397 -6.124 1.00 43.55 308 GLY A N 1
ATOM 2103 C CA . GLY A 1 310 ? -4.263 38.696 -4.817 1.00 41.91 308 GLY A CA 1
ATOM 2104 C C . GLY A 1 310 ? -5.293 39.141 -3.798 1.00 43.87 308 GLY A C 1
ATOM 2105 O O . GLY A 1 310 ? -5.019 39.137 -2.590 1.00 40.71 308 GLY A O 1
ATOM 2106 N N . LEU A 1 311 ? -6.471 39.525 -4.295 1.00 42.63 309 LEU A N 1
ATOM 2107 C CA . LEU A 1 311 ? -7.625 39.855 -3.463 1.00 46.16 309 LEU A CA 1
ATOM 2108 C C . LEU A 1 311 ? -7.929 38.759 -2.454 1.00 47.33 309 LEU A C 1
ATOM 2109 O O . LEU A 1 311 ? -7.912 37.570 -2.774 1.00 53.26 309 LEU A O 1
ATOM 2114 N N . ASN A 1 312 ? -8.203 39.178 -1.227 1.00 38.55 310 ASN A N 1
ATOM 2115 C CA . ASN A 1 312 ? -8.518 38.254 -0.154 1.00 36.98 310 ASN A CA 1
ATOM 2116 C C . ASN A 1 312 ? -9.972 38.361 0.218 1.00 39.50 310 ASN A C 1
ATOM 2117 O O . ASN A 1 312 ? -10.426 39.406 0.640 1.00 51.49 310 ASN A O 1
ATOM 2122 N N . LEU A 1 313 ? -10.706 37.273 0.081 1.00 47.28 311 LEU A N 1
ATOM 2123 C CA . LEU A 1 313 ? -12.096 37.266 0.502 1.00 45.35 311 LEU A CA 1
ATOM 2124 C C . LEU A 1 313 ? -12.208 37.006 2.007 1.00 48.06 311 LEU A C 1
ATOM 2125 O O . LEU A 1 313 ? -13.122 37.488 2.670 1.00 52.53 311 LEU A O 1
ATOM 2130 N N . GLY A 1 314 ? -11.263 36.260 2.555 1.00 45.09 312 GLY A N 1
ATOM 2131 C CA . GLY A 1 314 ? -11.316 35.956 3.965 1.00 51.21 312 GLY A CA 1
ATOM 2132 C C . GLY A 1 314 ? -12.206 34.763 4.180 1.00 55.53 312 GLY A C 1
ATOM 2133 O O . GLY A 1 314 ? -12.655 34.506 5.290 1.00 65.64 312 GLY A O 1
ATOM 2134 N N . LEU A 1 315 ? -12.462 34.027 3.105 1.00 54.45 313 LEU A N 1
ATOM 2135 C CA . LEU A 1 315 ? -13.183 32.767 3.204 1.00 49.18 313 LEU A CA 1
ATOM 2136 C C . LEU A 1 315 ? -12.220 31.622 3.015 1.00 44.31 313 LEU A C 1
ATOM 2137 O O . LEU A 1 315 ? -11.289 31.739 2.231 1.00 50.13 313 LEU A O 1
ATOM 2142 N N . PRO A 1 316 ? -12.434 30.509 3.730 1.00 44.50 314 PRO A N 1
ATOM 2143 C CA . PRO A 1 316 ? -11.547 29.354 3.548 1.00 40.47 314 PRO A CA 1
ATOM 2144 C C . PRO A 1 316 ? -11.446 28.960 2.078 1.00 39.89 314 PRO A C 1
ATOM 2145 O O . PRO A 1 316 ? -12.440 28.542 1.497 1.00 48.74 314 PRO A O 1
ATOM 2149 N N . GLY A 1 317 ? -10.277 29.126 1.475 1.00 41.40 315 GLY A N 1
ATOM 2150 C CA . GLY A 1 317 ? -10.079 28.696 0.103 1.00 44.55 315 GLY A CA 1
ATOM 2151 C C . GLY A 1 317 ? -10.095 29.840 -0.885 1.00 45.73 315 GLY A C 1
ATOM 2152 O O . GLY A 1 317 ? -9.920 29.641 -2.090 1.00 55.64 315 GLY A O 1
ATOM 2153 N N . TYR A 1 318 ? -10.302 31.044 -0.369 1.00 37.24 316 TYR A N 1
ATOM 2154 C CA . TYR A 1 318 ? -10.423 32.232 -1.202 1.00 39.99 316 TYR A CA 1
ATOM 2155 C C . TYR A 1 318 ? -9.610 33.380 -0.608 1.00 49.57 316 TYR A C 1
ATOM 2156 O O . TYR A 1 318 ? -9.921 34.549 -0.823 1.00 49.03 316 TYR A O 1
ATOM 2165 N N . GLU A 1 319 ? -8.562 33.021 0.132 1.00 54.63 317 GLU A N 1
ATOM 2166 C CA . GLU A 1 319 ? -7.706 33.983 0.822 1.00 51.70 317 GLU A CA 1
ATOM 2167 C C . GLU A 1 319 ? -6.821 34.763 -0.141 1.00 60.38 317 GLU A C 1
ATOM 2168 O O . GLU A 1 319 ? -6.494 35.918 0.090 1.00 60.91 317 GLU A O 1
ATOM 2174 N N . SER A 1 320 ? -6.400 34.127 -1.219 1.00 63.22 318 SER A N 1
ATOM 2175 C CA . SER A 1 320 ? -5.717 34.878 -2.247 1.00 65.05 318 SER A CA 1
ATOM 2176 C C . SER A 1 320 ? -6.233 34.409 -3.583 1.00 59.33 318 SER 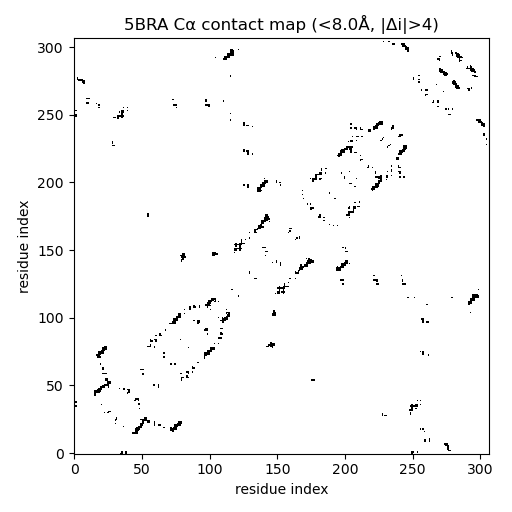A C 1
ATOM 2177 O O . SER A 1 320 ? -6.248 33.212 -3.875 1.00 73.73 318 SER A O 1
ATOM 2180 N N . LEU A 1 321 ? -6.685 35.353 -4.390 1.00 41.20 319 LEU A N 1
ATOM 2181 C CA . LEU A 1 321 ? -7.237 34.988 -5.675 1.00 41.26 319 LEU A CA 1
ATOM 2182 C C . LEU A 1 321 ? -6.214 35.117 -6.790 1.00 42.44 319 LEU A C 1
ATOM 2183 O O . LEU A 1 321 ? -5.303 35.933 -6.722 1.00 53.33 319 LEU A O 1
ATOM 2188 N N . LEU A 1 322 ? -6.387 34.297 -7.819 1.00 24.31 320 LEU A N 1
ATOM 2189 C CA . LEU A 1 322 ? -5.476 34.240 -8.951 1.00 24.54 320 LEU A CA 1
ATOM 2190 C C . LEU A 1 322 ? -6.153 34.601 -10.261 1.00 36.87 320 LEU A C 1
ATOM 2191 O O . LEU A 1 322 ? -7.300 34.236 -10.477 1.00 45.29 320 LEU A O 1
ATOM 2196 N N . ALA A 1 323 ? -5.460 35.324 -11.133 1.00 32.92 321 ALA A N 1
ATOM 2197 C CA . ALA A 1 323 ? -5.983 35.560 -12.476 1.00 41.31 321 ALA A CA 1
ATOM 2198 C C . ALA A 1 323 ? -4.946 35.155 -13.512 1.00 60.68 321 ALA A C 1
ATOM 2199 O O . ALA A 1 323 ? -4.345 36.008 -14.164 1.00 73.01 321 ALA A O 1
ATOM 2201 N N . PRO A 1 324 ? -4.752 33.839 -13.679 1.00 62.61 322 PRO A N 1
ATOM 2202 C CA . PRO A 1 324 ? -3.670 33.219 -14.450 1.00 54.53 322 PRO A CA 1
ATOM 2203 C C . PRO A 1 324 ? -3.712 33.573 -15.932 1.00 46.49 322 PRO A C 1
ATOM 2204 O O . PRO A 1 324 ? -2.675 33.673 -16.568 1.00 49.81 322 PRO A O 1
ATOM 2208 N N . ASP A 1 325 ? -4.905 33.748 -16.476 1.00 47.72 323 ASP A N 1
ATOM 2209 C CA . ASP A 1 325 ? -5.033 34.173 -17.853 1.00 47.20 323 ASP A CA 1
ATOM 2210 C C . ASP A 1 325 ? -4.944 35.691 -17.962 1.00 64.81 323 ASP A C 1
ATOM 2211 O O . ASP A 1 325 ? -5.674 36.425 -17.288 1.00 66.48 323 ASP A O 1
ATOM 2216 N N . ALA A 1 326 ? -4.043 36.151 -18.823 1.00 73.46 324 ALA A N 1
ATOM 2217 C CA . ALA A 1 326 ? -3.896 37.574 -19.097 1.00 68.86 324 ALA A CA 1
ATOM 2218 C C . ALA A 1 32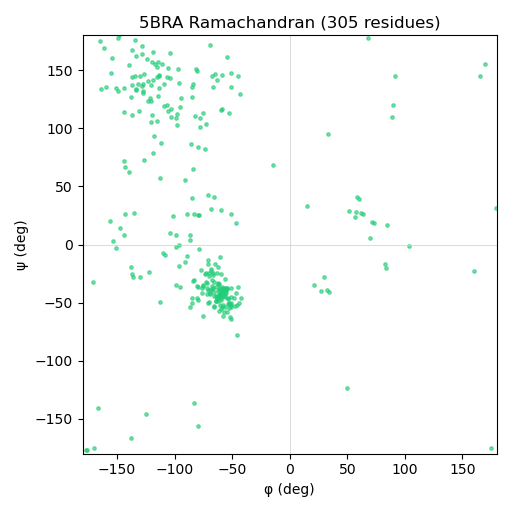6 ? -5.066 38.080 -19.944 1.00 56.77 324 ALA A C 1
ATOM 2219 O O . ALA A 1 326 ? -5.397 39.268 -19.928 1.00 51.83 324 ALA A O 1
ATOM 2221 N N . ALA A 1 327 ? -5.686 37.159 -20.677 1.00 46.60 325 ALA A N 1
ATOM 2222 C CA . ALA A 1 327 ? -6.715 37.491 -21.653 1.00 55.19 325 ALA A CA 1
ATOM 2223 C C . ALA A 1 327 ? -8.087 37.630 -20.999 1.00 75.23 325 ALA A C 1
ATOM 2224 O O . ALA A 1 327 ? -8.942 38.404 -21.451 1.00 76.73 325 ALA A O 1
ATOM 2226 N N . LYS A 1 328 ? -8.288 36.851 -19.941 1.00 80.78 326 LYS A N 1
ATOM 2227 C CA . LYS A 1 328 ? -9.470 36.950 -19.097 1.00 72.05 326 LYS A CA 1
ATOM 2228 C C . LYS A 1 328 ? -9.019 37.306 -17.676 1.00 68.26 326 LYS A C 1
ATOM 2229 O O . LYS A 1 328 ? -8.936 36.446 -16.800 1.00 70.83 326 LYS A O 1
ATOM 2235 N N . PRO A 1 329 ? -8.708 38.585 -17.452 1.00 59.67 327 PRO A N 1
ATOM 2236 C CA . PRO A 1 329 ? -8.191 39.019 -16.155 1.00 55.80 327 PRO A CA 1
ATOM 2237 C C . PRO A 1 329 ? -9.276 38.979 -15.087 1.00 53.84 327 PRO A C 1
ATOM 2238 O O . PRO A 1 329 ? -8.983 39.081 -13.896 1.00 48.29 327 PRO A O 1
ATOM 2242 N N . ASN A 1 330 ? -10.526 38.842 -15.515 1.00 54.91 328 ASN A N 1
ATOM 2243 C CA . ASN A 1 330 ? -11.612 38.711 -14.559 1.00 61.53 328 ASN A CA 1
ATOM 2244 C C . ASN A 1 330 ? -12.057 37.254 -14.415 1.00 53.75 328 ASN A C 1
ATOM 2245 O O . ASN A 1 330 ? -13.202 36.981 -14.064 1.00 46.39 328 ASN A O 1
ATOM 2250 N N . LEU A 1 331 ? -11.146 36.333 -14.725 1.00 44.03 329 LEU A N 1
ATOM 2251 C CA . LEU A 1 331 ? -11.292 34.931 -14.353 1.00 27.86 329 LEU A CA 1
ATOM 2252 C C . LEU A 1 331 ? -10.478 34.668 -13.097 1.00 25.86 329 LEU A C 1
ATOM 2253 O O . LEU A 1 331 ? -9.253 34.645 -13.142 1.00 39.27 329 LEU A O 1
ATOM 2258 N N . LEU A 1 332 ? -11.172 34.455 -11.983 1.00 29.36 330 LEU A N 1
ATOM 2259 C CA . LEU A 1 332 ? -10.541 34.332 -10.676 1.00 22.99 330 LEU A CA 1
ATOM 2260 C C . LEU A 1 332 ? -10.551 32.901 -10.079 1.00 39.17 330 LEU A C 1
ATOM 2261 O O . LEU A 1 332 ? -11.544 32.180 -10.148 1.00 46.26 330 LEU A O 1
ATOM 2266 N N . TYR A 1 333 ? -9.428 32.515 -9.490 1.00 21.66 331 TYR A N 1
ATOM 2267 C CA . TYR A 1 333 ? -9.269 31.307 -8.688 1.00 21.28 331 TYR A CA 1
ATOM 2268 C C . TYR A 1 333 ? -8.767 31.805 -7.342 1.00 39.84 331 TYR A C 1
ATOM 2269 O O . TYR A 1 333 ? -7.911 32.670 -7.341 1.00 62.67 331 TYR A O 1
ATOM 2278 N N . GLY A 1 334 ? -9.188 31.274 -6.200 1.00 33.17 332 GLY A N 1
ATOM 2279 C CA . GLY A 1 334 ? -9.771 29.976 -6.048 1.00 20.90 332 GLY A CA 1
ATOM 2280 C C . GLY A 1 334 ? -8.577 29.091 -5.811 1.00 35.41 332 GLY A C 1
ATOM 2281 O O . GLY A 1 334 ? -7.786 28.895 -6.720 1.00 47.13 332 GLY A O 1
ATOM 2282 N N . ALA A 1 335 ? -8.401 28.572 -4.605 1.00 29.10 333 ALA A N 1
ATOM 2283 C CA . ALA A 1 335 ? -7.351 27.572 -4.423 1.00 26.61 333 ALA A CA 1
ATOM 2284 C C . ALA A 1 335 ? -7.734 26.485 -3.436 1.00 34.61 333 ALA A C 1
ATOM 2285 O O . ALA A 1 335 ? -8.290 26.765 -2.371 1.00 41.12 333 ALA A O 1
ATOM 2287 N N . GLY A 1 336 ? -7.449 25.241 -3.821 1.00 31.08 334 GLY A N 1
ATOM 2288 C CA . GLY A 1 336 ? -7.591 24.090 -2.948 1.00 24.18 334 GLY A CA 1
ATOM 2289 C C . GLY A 1 336 ? -8.911 23.331 -2.950 1.00 31.56 334 GLY A C 1
ATOM 2290 O O . GLY A 1 336 ? -9.988 23.918 -3.082 1.00 32.68 334 GLY A O 1
ATOM 2291 N N . TRP A 1 337 ? -8.806 22.011 -2.774 1.00 36.57 335 TRP A N 1
ATOM 2292 C CA . TRP A 1 337 ? -9.948 21.116 -2.613 1.00 30.50 335 TRP A CA 1
ATOM 2293 C C . TRP A 1 337 ? -9.714 20.081 -1.531 1.00 32.09 335 TRP A C 1
ATOM 2294 O O . TRP A 1 337 ? -8.765 20.172 -0.768 1.00 53.07 335 TRP A O 1
ATOM 2305 N N . VAL A 1 338 ? -10.566 19.065 -1.501 1.00 23.91 336 VAL A N 1
ATOM 2306 C CA . VAL A 1 338 ? -10.610 18.122 -0.389 1.00 20.91 336 VAL A CA 1
ATOM 2307 C C . VAL A 1 338 ? -10.668 16.677 -0.862 1.00 28.25 336 VAL A C 1
ATOM 2308 O O . VAL A 1 338 ? -11.472 16.365 -1.726 1.00 31.26 336 VAL A O 1
ATOM 2312 N N . GLY A 1 339 ? -9.846 15.793 -0.293 1.00 33.56 337 GLY A N 1
ATOM 2313 C CA . GLY A 1 339 ? -9.862 14.382 -0.675 1.00 35.47 337 GLY A CA 1
ATOM 2314 C C . GLY A 1 339 ? -10.334 13.507 0.471 1.00 38.92 337 GLY A C 1
ATOM 2315 O O . GLY A 1 339 ? -10.047 13.816 1.618 1.00 49.54 337 GLY A O 1
ATOM 2316 N N . VAL A 1 340 ? -11.051 12.419 0.190 1.00 38.12 338 VAL A N 1
ATOM 2317 C CA . VAL A 1 340 ? -11.685 11.664 1.267 1.00 39.06 338 VAL A CA 1
ATOM 2318 C C . VAL A 1 340 ? -11.539 10.132 1.260 1.00 52.67 338 VAL A C 1
ATOM 2319 O O . VAL A 1 340 ? -11.663 9.473 0.229 1.00 42.70 338 VAL A O 1
ATOM 2323 N N . THR A 1 341 ? -11.216 9.610 2.445 1.00 81.45 339 THR A N 1
ATOM 2324 C CA . THR A 1 341 ? -11.511 8.245 2.891 1.00 84.61 339 THR A CA 1
ATOM 2325 C C . THR A 1 341 ? -11.575 8.336 4.424 1.00 96.49 339 THR A C 1
ATOM 2326 O O . THR A 1 341 ? -11.723 7.334 5.127 1.00 97.30 339 THR A O 1
ATOM 2330 N N . LYS A 1 342 ? -11.430 9.567 4.918 1.00 95.95 340 LYS A N 1
ATOM 2331 C CA . LYS A 1 342 ? -11.581 9.912 6.330 1.00 82.87 340 LYS A CA 1
ATOM 2332 C C . LYS A 1 342 ? -12.729 10.900 6.466 1.00 79.68 340 LYS A C 1
ATOM 2333 O O . LYS A 1 342 ? -12.547 12.108 6.340 1.00 73.96 340 LYS A O 1
ATOM 2339 N N . GLU A 1 343 ? -13.907 10.352 6.729 1.00 74.56 341 GLU A N 1
ATOM 2340 C CA . GLU A 1 343 ? -15.180 11.038 6.611 1.00 64.06 341 GLU A CA 1
ATOM 2341 C C . GLU A 1 343 ? -15.499 11.805 7.871 1.00 72.63 341 GLU A C 1
ATOM 2342 O O . GLU A 1 343 ? -16.146 11.311 8.795 1.00 74.66 341 GLU A O 1
ATOM 2348 N N . ASN A 1 344 ? -14.983 13.019 7.896 1.00 82.04 342 ASN A N 1
ATOM 2349 C CA . ASN A 1 344 ? -15.144 13.949 8.988 1.00 86.07 342 ASN A CA 1
ATOM 2350 C C . ASN A 1 344 ? -16.263 14.937 8.618 1.00 76.65 342 ASN A C 1
ATOM 2351 O O . ASN A 1 344 ? -16.610 15.829 9.386 1.00 64.55 342 ASN A O 1
ATOM 2364 N N . ASP A 1 346 ? -19.741 16.808 6.291 1.00 83.03 344 ASP A N 1
ATOM 2365 C CA . ASP A 1 346 ? -21.205 16.903 6.177 1.00 80.19 344 ASP A CA 1
ATOM 2366 C C . ASP A 1 346 ? -21.653 17.960 5.137 1.00 69.89 344 ASP A C 1
ATOM 2367 O O . ASP A 1 346 ? -22.108 17.639 4.027 1.00 53.08 344 ASP A O 1
#

CATH classification: 3.40.50.2300 (+1 more: 3.40.50.2300)

B-factor: mean 42.42, std 17.87, range [12.55, 178.76]

=== Feature glossary ===
Legend for the data blocks above and below:

— What the protein is —

The amino-acid sequence is the protein's primary structure: the linear order of residues from the N-terminus to the C-terminus, written in one-letter code. Everything else here — the 3D coordinates, the secondary structure, the domain annotations — is ultimately a consequence of this string.

Functional annotations link the protein to curated databases. InterPro entries identify conserved domains and families by matching the sequence against member-database signatures (Pfam, PROSITE, CDD, …). Gene Ontology (GO) terms describe molecular function, biological process, and cellular component in a controlled vocabulary. CATH places the structure in a hierarchical fold classification (Class/Architecture/Topology/Homologous-superfamily). The organism is the source species.

— Where its atoms are —

Atomic coordinates in PDBx/mmCIF format — the same representation the Protein Data Bank distributes. Each line of the _atom_site loop places one backbone atom in Cartesian space (units: ångströms, origin: arbitrary).

The six renders are orthographic views along the three Cartesian axes in both directions. Representation (cartoon, sticks, or surface) and color scheme (sequence-rainbow or by-chain) vary across proteins so the training set covers all the common visualization conventions.

— Local backbone conformation —

Eight-state secondary structure (DSSP): H is the canonical α-helix, G the tighter 3₁₀-helix, I the wider π-helix; E/B are β-structure, T and S are turns and bends, and '-' is everything else. DSSP derives these from the pattern of main-chain N–H···O=C hydrogen bonds, not from the sequence.

Three-state secondary structure (P-SEA) collapses the eight DSSP classes into helix (a), strand (b), and coil (c). P-SEA assigns these from Cα geometry alone — distances and angles — without requiring backbone oxygens, so it works on any Cα trace.

φ (phi) and ψ (psi) are the two rotatable backbone dihedrals per residue: φ is the C(i-1)–N–Cα–C torsion, ψ is the N–Cα–C–N(i+1) torsion, both in degrees on (−180°, 180°]. α-helical residues cluster near (−60°, −45°); β-strand residues near (−120°, +130°). A Ramachandran plot is simply a scatter of (φ, ψ) for every residue.

— Global shape and packing —

The geometric summary reports three shape descriptors. Rg (radius of gyration) measures how spread out the Cα atoms are about their centre of mass; compact globular proteins have small Rg, elongated or unfolded ones large. Cα contacts (<8 Å, |i−j|>4) count long-range residue pairs in spatial proximity — high for tightly packed folds, near zero for rods or random coil. The bounding-box extents give the protein's footprint along x, y, z in Å.

SASA measures how much of the protein is reachable by solvent. It is computed by rolling a water-sized probe over the atomic surface and summing the exposed area (Å²). Per-residue SASA distinguishes core (buried, low SASA) from surface (exposed, high SASA) residues; total SASA is a whole-molecule size measure.

Plot images: a contact map (which residues are close in 3D, as an N×N binary image), a Ramachandran scatter (backbone torsion angles, revealing secondary-structure composition at a glance), and — for AlphaFold structures — a PAE heatmap (pairwise prediction confidence).

— Structural neighborhood —

A 3Di character summarizes, for each residue, the relative orientation of the Cα frame of its nearest spatial neighbor. Because it encodes fold topology rather than chemistry, 3Di alignments detect remote structural similarity that sequence alignment misses.

The Foldseek neighbor list gives the closest experimentally determined structures in the PDB, ranked by structural alignment. TM-score near 1 means near-identical fold; near 0.3 means only rough topology match. This is how one finds what a novel AlphaFold prediction most resembles in the solved-structure universe.

— Confidence and disorder —

For AlphaFold models, the B-factor field carries pLDDT — the model's own estimate of local accuracy on a 0–100 scale. Regions with pLDDT<50 should be treated as essentially unmodeled; they often correspond to intrinsically disordered segments.

Crystallographic B-factors measure how much each atom's electron density is smeared out, in Å². They rise in mobile loops and surface residues and fall in the buried interior. In AlphaFold models this column is repurposed to hold pLDDT instead.

Predicted Aligned Error (PAE) is an AlphaFold confidence matrix: entry (i, j) is the expected error in the position of residue j, in ångströms, when the prediction is superimposed on the true structure at residue i. Low PAE within a block of residues means that block is internally rigid and well-predicted; high PAE between two blocks means their relative placement is uncertain even if each block individually is confident.